Protein AF-A0A7J7YQQ1-F1 (afdb_monomer_lite)

Organism: Rhinolophus ferrumequinum (NCBI:txid59479)

Foldseek 3Di:
DDLKDKDKDALPWFFAPDDPPLFADEDPVDDDDPVLHSVLQVVQQAKHKDFRDAQRTDGPDNDGNRVSRYSNRIAIAAPQCVLLVCCCVVPVQNVCNNVQRMKMKMKGFFDDPVVPLAGDDPVVQVVQFDQDPNDTDRHGQWMKMKIKGAPPSVDGRVDHPHIDIWMFTAGRDNHPVVLVPVPDDSVPSSVVRRLVGIDFLVSVCRRSVDDPDPVPPDDPVVVVVRRHDTDDDDPPD

Structure (mmCIF, N/CA/C/O backbone):
data_AF-A0A7J7YQQ1-F1
#
_entry.id   AF-A0A7J7YQQ1-F1
#
loop_
_atom_site.group_PDB
_atom_site.id
_atom_site.type_symbol
_atom_site.label_atom_id
_atom_site.label_alt_id
_atom_site.label_comp_id
_atom_site.label_asym_id
_atom_site.label_entity_id
_atom_site.label_seq_id
_atom_site.pdbx_PDB_ins_code
_atom_site.Cartn_x
_atom_site.Cartn_y
_atom_site.Cartn_z
_atom_site.occupancy
_atom_site.B_iso_or_equiv
_atom_site.auth_seq_id
_atom_site.auth_comp_id
_atom_site.auth_asym_id
_atom_site.auth_atom_id
_atom_site.pdbx_PDB_model_num
ATOM 1 N N . MET A 1 1 ? -3.352 11.659 7.228 1.00 94.00 1 MET A N 1
ATOM 2 C CA . MET A 1 1 ? -2.847 10.297 6.961 1.00 94.00 1 MET A CA 1
ATOM 3 C C . MET A 1 1 ? -2.158 10.308 5.604 1.00 94.00 1 MET A C 1
ATOM 5 O O . MET A 1 1 ? -2.651 11.035 4.744 1.00 94.00 1 MET A O 1
ATOM 9 N N . PRO A 1 2 ? -1.032 9.601 5.419 1.00 97.81 2 PRO A N 1
ATOM 10 C CA . PRO A 1 2 ? -0.385 9.482 4.112 1.00 97.81 2 PRO A CA 1
ATOM 11 C C . PRO A 1 2 ? -1.306 8.783 3.104 1.00 97.81 2 PRO A C 1
ATOM 13 O O . PRO A 1 2 ? -1.954 7.796 3.444 1.00 97.81 2 PRO A O 1
ATOM 16 N N . LEU A 1 3 ? -1.357 9.296 1.871 1.00 98.56 3 LEU A N 1
ATOM 17 C CA . LEU A 1 3 ? -2.051 8.630 0.760 1.00 98.56 3 LEU A CA 1
ATOM 18 C C . LEU A 1 3 ? -1.187 7.531 0.136 1.00 98.56 3 LEU A C 1
ATOM 20 O O . LEU A 1 3 ? -1.705 6.526 -0.333 1.00 98.56 3 LEU A O 1
ATOM 24 N N . TRP A 1 4 ? 0.129 7.726 0.144 1.00 98.75 4 TRP A N 1
ATOM 25 C CA . TRP A 1 4 ? 1.101 6.760 -0.338 1.00 98.75 4 TRP A CA 1
ATOM 26 C C . TRP A 1 4 ? 2.462 7.004 0.317 1.00 98.75 4 TRP A C 1
ATOM 28 O O . TRP A 1 4 ? 2.770 8.124 0.733 1.00 98.75 4 TRP A O 1
ATOM 38 N N . ALA A 1 5 ? 3.281 5.960 0.382 1.00 98.62 5 ALA A N 1
ATOM 39 C CA . ALA A 1 5 ? 4.717 6.040 0.626 1.00 98.62 5 ALA A CA 1
ATOM 40 C C . ALA A 1 5 ? 5.443 5.249 -0.465 1.00 98.62 5 ALA A C 1
ATOM 42 O O . ALA A 1 5 ? 4.980 4.174 -0.846 1.00 98.62 5 ALA A O 1
ATOM 43 N N . SER A 1 6 ? 6.560 5.787 -0.960 1.00 98.50 6 SER A N 1
ATOM 44 C CA . SER A 1 6 ? 7.397 5.154 -1.981 1.00 98.50 6 SER A CA 1
ATOM 45 C C . SER A 1 6 ? 8.804 4.941 -1.443 1.00 98.50 6 SER A C 1
ATOM 47 O O . SER A 1 6 ? 9.409 5.878 -0.922 1.00 98.50 6 SER A O 1
ATOM 49 N N . TYR A 1 7 ? 9.331 3.733 -1.590 1.00 97.38 7 TYR A N 1
ATOM 50 C CA . TYR A 1 7 ? 10.677 3.362 -1.160 1.00 97.38 7 TYR A CA 1
ATOM 51 C C . TYR A 1 7 ? 11.235 2.256 -2.058 1.00 97.38 7 TYR A C 1
ATOM 53 O O . TYR A 1 7 ? 10.506 1.621 -2.815 1.00 97.38 7 TYR A O 1
ATOM 61 N N . THR A 1 8 ? 12.544 2.037 -2.001 1.00 96.25 8 THR A N 1
ATOM 62 C CA . THR A 1 8 ? 13.215 1.010 -2.805 1.00 96.25 8 THR A CA 1
ATOM 63 C C . THR A 1 8 ? 14.026 0.112 -1.898 1.00 96.25 8 THR A C 1
ATOM 65 O O . THR A 1 8 ? 14.864 0.617 -1.149 1.00 96.25 8 THR A O 1
ATOM 68 N N . VAL A 1 9 ? 13.782 -1.190 -2.012 1.00 95.75 9 VAL A N 1
ATOM 69 C CA . VAL A 1 9 ? 14.545 -2.252 -1.360 1.00 95.75 9 VAL A CA 1
ATOM 70 C C . VAL A 1 9 ? 15.571 -2.761 -2.357 1.00 95.75 9 VAL A C 1
ATOM 72 O O . VAL A 1 9 ? 15.207 -3.273 -3.418 1.00 95.75 9 VAL A O 1
ATOM 75 N N . ASP A 1 10 ? 16.846 -2.594 -2.041 1.00 93.69 10 ASP A N 1
ATOM 76 C CA . ASP A 1 10 ? 17.941 -3.149 -2.824 1.00 93.69 10 ASP A CA 1
ATOM 77 C C . ASP A 1 10 ? 18.171 -4.619 -2.441 1.00 93.69 10 ASP A C 1
ATOM 79 O O . ASP A 1 10 ? 17.844 -5.053 -1.339 1.00 93.69 10 ASP A O 1
ATOM 83 N N . ARG A 1 11 ? 18.761 -5.407 -3.347 1.00 92.00 11 ARG A N 1
ATOM 84 C CA . ARG A 1 11 ? 18.994 -6.849 -3.136 1.00 92.00 11 ARG A CA 1
ATOM 85 C C . ARG A 1 11 ? 19.757 -7.177 -1.844 1.00 92.00 11 ARG A C 1
ATOM 87 O O . ARG A 1 11 ? 19.541 -8.229 -1.259 1.00 92.00 11 ARG A O 1
ATOM 94 N N . ASN A 1 12 ? 20.668 -6.293 -1.439 1.00 89.69 12 ASN A N 1
ATOM 95 C CA . ASN A 1 12 ? 21.546 -6.489 -0.286 1.00 89.69 12 ASN A CA 1
ATOM 96 C C . ASN A 1 12 ? 21.101 -5.676 0.944 1.00 89.69 12 ASN A C 1
ATOM 98 O O . ASN A 1 12 ? 21.879 -5.559 1.893 1.00 89.69 12 ASN A O 1
ATOM 102 N N . ASP A 1 13 ? 19.909 -5.071 0.922 1.00 91.25 13 ASP A N 1
ATOM 103 C CA . ASP A 1 13 ? 19.396 -4.342 2.080 1.00 91.25 13 ASP A CA 1
ATOM 104 C C . ASP A 1 13 ? 19.068 -5.311 3.223 1.00 91.25 13 ASP A C 1
ATOM 106 O O . ASP A 1 13 ? 18.511 -6.391 3.023 1.00 91.25 13 ASP A O 1
ATOM 110 N N . SER A 1 14 ? 19.410 -4.909 4.445 1.00 87.56 14 SER A N 1
ATOM 111 C CA . SER A 1 14 ? 19.125 -5.678 5.653 1.00 87.56 14 SER A CA 1
ATOM 112 C C . SER A 1 14 ? 17.790 -5.284 6.272 1.00 87.56 14 SER A C 1
ATOM 114 O O . SER A 1 14 ? 17.436 -4.105 6.327 1.00 87.56 14 SER A O 1
ATOM 116 N N . PHE A 1 15 ? 17.087 -6.282 6.811 1.00 91.69 15 PHE A N 1
ATOM 117 C CA . PHE A 1 15 ? 15.864 -6.092 7.580 1.00 91.69 15 PHE A CA 1
ATOM 118 C C . PHE A 1 15 ? 16.126 -6.376 9.058 1.00 91.69 15 PHE A C 1
ATOM 120 O O . PHE A 1 15 ? 16.510 -7.485 9.431 1.00 91.69 15 PHE A O 1
ATOM 127 N N . SER A 1 16 ? 15.913 -5.371 9.905 1.00 90.81 16 SER A N 1
ATOM 128 C CA . SER A 1 16 ? 16.063 -5.512 11.352 1.00 90.81 16 SER A CA 1
ATOM 129 C C . SER A 1 16 ? 15.013 -6.458 11.940 1.00 90.81 16 SER A C 1
ATOM 131 O O . SER A 1 16 ? 13.837 -6.421 11.569 1.00 90.81 16 SER A O 1
ATOM 133 N N . THR A 1 17 ? 15.431 -7.281 12.903 1.00 88.44 17 THR A N 1
ATOM 134 C CA . THR A 1 17 ? 14.542 -8.136 13.708 1.00 88.44 17 THR A CA 1
ATOM 135 C C . THR A 1 17 ? 14.172 -7.503 15.050 1.00 88.44 17 THR A C 1
ATOM 137 O O . THR A 1 17 ? 13.517 -8.149 15.868 1.00 88.44 17 THR A O 1
ATOM 140 N N . GLU A 1 18 ? 14.636 -6.280 15.317 1.00 90.69 18 GLU A N 1
ATOM 141 C CA . GLU A 1 18 ? 14.353 -5.570 16.562 1.00 90.69 18 GLU A CA 1
ATOM 142 C C . GLU A 1 18 ? 12.862 -5.234 16.692 1.00 90.69 18 GLU A C 1
ATOM 144 O O . GLU A 1 18 ? 12.168 -4.948 15.712 1.00 90.69 18 GLU A O 1
ATOM 149 N N . ASP A 1 19 ? 12.361 -5.262 17.928 1.00 90.12 19 ASP A N 1
ATOM 150 C CA . ASP A 1 19 ? 10.987 -4.860 18.211 1.00 90.12 19 ASP A CA 1
ATOM 151 C C . ASP A 1 19 ? 10.874 -3.332 18.289 1.00 90.12 19 ASP A C 1
ATOM 153 O O . ASP A 1 19 ? 11.593 -2.670 19.035 1.00 90.12 19 ASP A O 1
ATOM 157 N N . PHE A 1 20 ? 9.915 -2.781 17.551 1.00 92.12 20 PHE A N 1
ATOM 158 C CA . PHE A 1 20 ? 9.563 -1.358 17.536 1.00 92.12 20 PHE A CA 1
ATOM 159 C C . PHE A 1 20 ? 8.123 -1.119 18.023 1.00 92.12 20 PHE A C 1
ATOM 161 O O . PHE A 1 20 ? 7.487 -0.110 17.693 1.00 92.12 20 PHE A O 1
ATOM 168 N N . SER A 1 21 ? 7.568 -2.055 18.799 1.00 89.81 21 SER A N 1
ATOM 169 C CA . SER A 1 21 ? 6.206 -1.965 19.318 1.00 89.81 21 SER A CA 1
ATOM 170 C C . SER A 1 21 ? 5.970 -0.699 20.159 1.00 89.81 21 SER A C 1
ATOM 172 O O . SER A 1 21 ? 6.785 -0.284 20.980 1.00 89.81 21 SER A O 1
ATOM 174 N N . ASN A 1 22 ? 4.808 -0.063 19.963 1.00 91.38 22 ASN A N 1
ATOM 175 C CA . ASN A 1 22 ? 4.378 1.151 20.676 1.00 91.38 22 ASN A CA 1
ATOM 176 C C . ASN A 1 22 ? 5.345 2.355 20.604 1.00 91.38 22 ASN A C 1
ATOM 178 O O . ASN A 1 22 ? 5.228 3.272 21.424 1.00 91.38 22 ASN A O 1
ATOM 182 N N . CYS A 1 23 ? 6.249 2.399 19.622 1.00 96.00 23 CYS A N 1
ATOM 183 C CA . CYS A 1 23 ? 7.153 3.521 19.388 1.00 96.00 23 CYS A CA 1
ATOM 184 C C . CYS A 1 23 ? 6.693 4.348 18.179 1.00 96.00 23 CYS A C 1
ATOM 186 O O . CYS A 1 23 ? 6.490 3.794 17.101 1.00 96.00 23 CYS A O 1
ATOM 188 N N . LEU A 1 24 ? 6.516 5.661 18.363 1.00 97.38 24 LEU A N 1
ATOM 189 C CA . LEU A 1 24 ? 6.240 6.625 17.294 1.00 97.38 24 LEU A CA 1
ATOM 190 C C . LEU A 1 24 ? 6.951 7.947 17.589 1.00 97.38 24 LEU A C 1
ATOM 192 O O . LEU A 1 24 ? 6.912 8.434 18.723 1.00 97.38 24 LEU A O 1
ATOM 196 N N . TYR A 1 25 ? 7.517 8.562 16.555 1.00 97.69 25 TYR A N 1
ATOM 197 C CA . TYR A 1 25 ? 8.078 9.909 16.613 1.00 97.69 25 TYR A CA 1
ATOM 198 C C . TYR A 1 25 ? 7.125 10.912 15.974 1.00 97.69 25 TYR A C 1
ATOM 200 O O . TYR A 1 25 ? 6.605 10.696 14.881 1.00 97.69 25 TYR A O 1
ATOM 208 N N . GLN A 1 26 ? 6.882 12.033 16.650 1.00 97.81 26 GLN A N 1
ATOM 209 C CA . GLN A 1 26 ? 6.058 13.092 16.081 1.00 97.81 26 GLN A CA 1
ATOM 210 C C . GLN A 1 26 ? 6.769 13.723 14.881 1.00 97.81 26 GLN A C 1
ATOM 212 O O . GLN A 1 26 ? 7.872 14.248 15.010 1.00 97.81 26 GLN A O 1
ATOM 217 N N . ASP A 1 27 ? 6.090 13.754 13.738 1.00 97.88 27 ASP A N 1
ATOM 218 C CA . ASP A 1 27 ? 6.517 14.572 12.608 1.00 97.88 27 ASP A CA 1
ATOM 219 C C . ASP A 1 27 ? 6.078 16.026 12.823 1.00 97.88 27 ASP A C 1
ATOM 221 O O . ASP A 1 27 ? 4.884 16.330 12.872 1.00 97.88 27 ASP A O 1
ATOM 225 N N . LEU A 1 28 ? 7.049 16.928 12.964 1.00 97.62 28 LEU A N 1
ATOM 226 C CA . LEU A 1 28 ? 6.808 18.346 13.243 1.00 97.62 28 LEU A CA 1
ATOM 227 C C . LEU A 1 28 ? 6.291 19.131 12.027 1.00 97.62 28 LEU A C 1
ATOM 229 O O . LEU A 1 28 ? 5.881 20.281 12.182 1.00 97.62 28 LEU A O 1
ATOM 233 N N . ARG A 1 29 ? 6.284 18.537 10.827 1.00 97.81 29 ARG A N 1
ATOM 234 C CA . ARG A 1 29 ? 5.786 19.179 9.597 1.00 97.81 29 ARG A CA 1
ATOM 235 C C . ARG A 1 29 ? 4.260 19.184 9.503 1.00 97.81 29 ARG A C 1
ATOM 237 O O . ARG A 1 29 ? 3.712 19.934 8.700 1.00 97.81 29 ARG A O 1
ATOM 244 N N . ILE A 1 30 ? 3.571 18.355 10.294 1.00 96.31 30 ILE A N 1
ATOM 245 C CA . ILE A 1 30 ? 2.108 18.233 10.283 1.00 96.31 30 ILE A CA 1
ATOM 246 C C . ILE A 1 30 ? 1.499 18.528 11.654 1.00 96.31 30 ILE A C 1
ATOM 248 O O . ILE A 1 30 ? 2.122 18.348 12.700 1.00 96.31 30 ILE A O 1
ATOM 252 N N . SER A 1 31 ? 0.231 18.935 11.663 1.00 95.81 31 SER A N 1
ATOM 253 C CA . SER A 1 31 ? -0.518 19.091 12.907 1.00 95.81 31 SER A CA 1
ATOM 254 C C . SER A 1 31 ? -0.734 17.740 13.593 1.00 95.81 31 SER A C 1
ATOM 256 O O . SER A 1 31 ? -1.147 16.753 12.976 1.00 95.81 31 SER A O 1
ATOM 258 N N . LEU A 1 32 ? -0.477 17.702 14.899 1.00 95.25 32 LEU A N 1
ATOM 259 C CA . LEU A 1 32 ? -0.657 16.501 15.701 1.00 95.25 32 LEU A CA 1
ATOM 260 C C . LEU A 1 32 ? -2.147 16.235 15.947 1.00 95.25 32 LEU A C 1
ATOM 262 O O . LEU A 1 32 ? -2.838 17.053 16.550 1.00 95.25 32 LEU A O 1
ATOM 266 N N . SER A 1 33 ? -2.616 15.054 15.547 1.00 94.44 33 SER A N 1
ATOM 267 C CA . SER A 1 33 ? -3.955 14.554 15.861 1.00 94.44 33 SER A CA 1
ATOM 268 C C . SER A 1 33 ? -3.899 13.544 17.016 1.00 94.44 33 SER A C 1
ATOM 270 O O . SER A 1 33 ? -2.900 12.828 17.147 1.00 94.44 33 SER A O 1
ATOM 272 N N . PRO A 1 34 ? -4.941 13.416 17.860 1.00 94.81 34 PRO A N 1
ATOM 273 C CA . PRO A 1 34 ? -5.006 12.366 18.876 1.00 94.81 34 PRO A CA 1
ATOM 274 C C . PRO A 1 34 ? -4.834 10.950 18.307 1.00 94.81 34 PRO A C 1
ATOM 276 O O . PRO A 1 34 ? -4.199 10.123 18.959 1.00 94.81 34 PRO A O 1
ATOM 279 N N . VAL A 1 35 ? -5.303 10.692 17.078 1.00 94.94 35 VAL A N 1
ATOM 280 C CA . VAL A 1 35 ? -5.152 9.385 16.402 1.00 94.94 35 VAL A CA 1
ATOM 281 C C . VAL A 1 35 ? -3.723 9.098 15.922 1.00 94.94 35 VAL A C 1
ATOM 283 O O . VAL A 1 35 ? -3.446 7.994 15.466 1.00 94.94 35 VAL A O 1
ATOM 286 N N . HIS A 1 36 ? -2.797 10.058 16.031 1.00 95.44 36 HIS A N 1
ATOM 287 C CA . HIS A 1 36 ? -1.370 9.850 15.751 1.00 95.44 36 HIS A CA 1
ATOM 288 C C . HIS A 1 36 ? -0.582 9.381 16.989 1.00 95.44 36 HIS A C 1
ATOM 290 O O . HIS A 1 36 ? 0.603 9.085 16.886 1.00 95.44 36 HIS A O 1
ATOM 296 N N . LYS A 1 37 ? -1.191 9.348 18.183 1.00 95.81 37 LYS A N 1
ATOM 297 C CA . LYS A 1 37 ? -0.488 9.038 19.439 1.00 95.81 37 LYS A CA 1
ATOM 298 C C . LYS A 1 37 ? -0.533 7.542 19.751 1.00 95.81 37 LYS A C 1
ATOM 300 O O . LYS A 1 37 ? -1.600 6.936 19.683 1.00 95.81 37 LYS A O 1
ATOM 305 N N . CYS A 1 38 ? 0.565 6.972 20.259 1.00 95.88 38 CYS A N 1
ATOM 306 C CA . CYS A 1 38 ? 0.591 5.579 20.739 1.00 95.88 38 CYS A CA 1
ATOM 307 C C . CYS A 1 38 ? -0.507 5.291 21.778 1.00 95.88 38 CYS A C 1
ATOM 309 O O . CYS A 1 38 ? -1.093 4.211 21.794 1.00 95.88 38 CYS A O 1
ATOM 311 N N . SER A 1 39 ? -0.834 6.268 22.634 1.00 95.38 39 SER A N 1
ATOM 312 C CA . SER A 1 39 ? -1.880 6.131 23.656 1.00 95.38 39 SER A CA 1
ATOM 313 C C . SER A 1 39 ? -3.268 5.835 23.079 1.00 95.38 39 SER A C 1
ATOM 315 O O . SER A 1 39 ? -4.062 5.161 23.736 1.00 95.38 39 SER A O 1
ATOM 317 N N . PHE A 1 40 ? -3.557 6.277 21.852 1.00 95.12 40 PHE A N 1
ATOM 318 C CA . PHE A 1 40 ? -4.820 5.987 21.177 1.00 95.12 40 PHE A CA 1
ATOM 319 C C . PHE A 1 40 ? -4.969 4.490 20.862 1.00 95.12 40 PHE A C 1
ATOM 321 O O . PHE A 1 40 ? -6.040 3.921 21.092 1.00 95.12 40 PHE A O 1
ATOM 328 N N . TYR A 1 41 ? -3.888 3.838 20.429 1.00 95.06 41 TYR A N 1
ATOM 329 C CA . TYR A 1 41 ? -3.870 2.419 20.050 1.00 95.06 41 TYR A CA 1
ATOM 330 C C . TYR A 1 41 ? -3.518 1.473 21.204 1.00 95.06 41 TYR A C 1
ATOM 332 O O . TYR A 1 41 ? -3.864 0.292 21.165 1.00 95.06 41 TYR A O 1
ATOM 340 N N . LYS A 1 42 ? -2.885 1.974 22.271 1.00 92.81 42 LYS A N 1
ATOM 341 C CA . LYS A 1 42 ? -2.499 1.162 23.434 1.00 92.81 42 LYS A CA 1
ATOM 342 C C . LYS A 1 42 ? -3.707 0.420 24.020 1.00 92.81 42 LYS A C 1
ATOM 344 O O . LYS A 1 42 ? -4.698 1.045 24.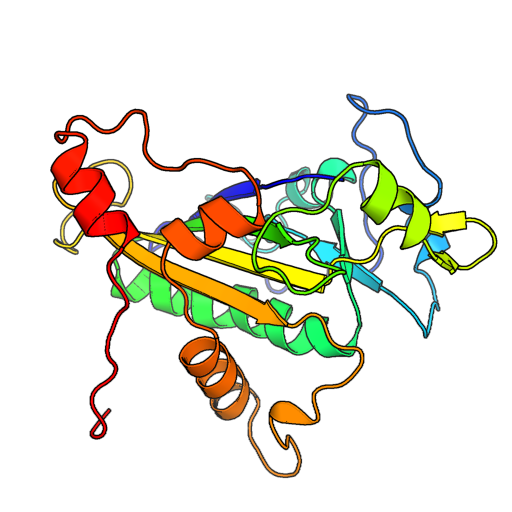416 1.00 92.81 42 LYS A O 1
ATOM 349 N N . ASN A 1 43 ? -3.615 -0.910 24.091 1.00 88.94 43 ASN A N 1
ATOM 350 C CA . ASN A 1 43 ? -4.673 -1.820 24.553 1.00 88.94 43 ASN A CA 1
ATOM 351 C C . ASN A 1 43 ? -6.023 -1.619 23.830 1.00 88.94 43 ASN A C 1
ATOM 353 O O . ASN A 1 43 ? -7.088 -1.766 24.432 1.00 88.94 43 ASN A 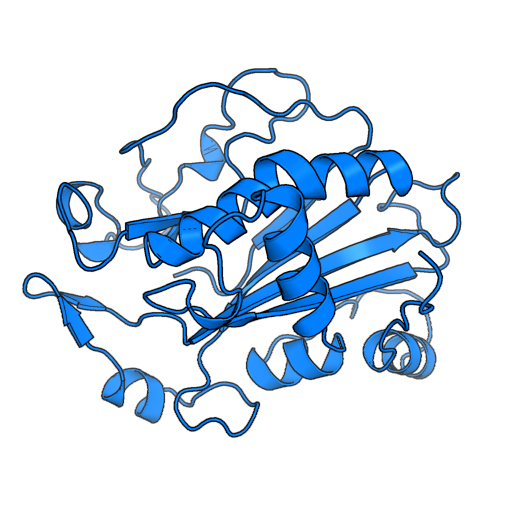O 1
ATOM 357 N N . ASN A 1 44 ? -6.009 -1.198 22.563 1.00 87.44 44 ASN A N 1
ATOM 358 C CA . ASN A 1 44 ? -7.220 -1.032 21.769 1.00 87.44 44 ASN A CA 1
ATOM 359 C C . ASN A 1 44 ? -7.543 -2.334 21.027 1.00 87.44 44 ASN A C 1
ATOM 361 O O . ASN A 1 44 ? -6.965 -2.620 19.988 1.00 87.44 44 ASN A O 1
ATOM 365 N N . ALA A 1 45 ? -8.496 -3.110 21.546 1.00 85.56 45 ALA A N 1
ATOM 366 C CA . ALA A 1 45 ? -8.896 -4.381 20.940 1.00 85.56 45 ALA A CA 1
ATOM 367 C C . ALA A 1 45 ? -9.576 -4.238 19.563 1.00 85.56 45 ALA A C 1
ATOM 369 O O . ALA A 1 45 ? -9.704 -5.227 18.853 1.00 85.56 45 ALA A O 1
ATOM 370 N N . LYS A 1 46 ? -10.044 -3.036 19.194 1.00 82.44 46 LYS A N 1
ATOM 371 C CA . LYS A 1 46 ? -10.795 -2.814 17.948 1.00 82.44 46 LYS A CA 1
ATOM 372 C C . LYS A 1 46 ? -9.910 -2.443 16.762 1.00 82.44 46 LYS A C 1
ATOM 374 O O . LYS A 1 46 ? -10.324 -2.647 15.627 1.00 82.44 46 LYS A O 1
ATOM 379 N N . LEU A 1 47 ? -8.777 -1.792 17.019 1.00 93.94 47 LEU A N 1
ATOM 380 C CA . LEU A 1 47 ? -7.969 -1.167 15.978 1.00 93.94 47 LEU A CA 1
ATOM 381 C C . LEU A 1 47 ? -6.542 -0.930 16.469 1.00 93.94 47 LEU A C 1
ATOM 383 O O . LEU A 1 47 ? -6.338 -0.492 17.602 1.00 93.94 47 LEU A O 1
ATOM 387 N N . SER A 1 48 ? -5.578 -1.173 15.593 1.00 96.38 48 SER A N 1
ATOM 388 C CA . SER A 1 48 ? -4.158 -0.892 15.776 1.00 96.38 48 SER A CA 1
ATOM 389 C C . SER A 1 48 ? -3.686 0.069 14.680 1.00 96.38 48 SER A C 1
ATOM 391 O O . SER A 1 48 ? -4.489 0.778 14.066 1.00 96.38 48 SER A O 1
ATOM 393 N N . TYR A 1 49 ? -2.383 0.106 14.432 1.00 97.31 49 TYR A N 1
ATOM 394 C CA . TYR A 1 49 ? -1.779 0.908 13.380 1.00 97.31 49 TYR A CA 1
ATOM 395 C C . TYR A 1 49 ? -0.711 0.123 12.615 1.00 97.31 49 TYR A C 1
ATOM 397 O O . TYR A 1 49 ? -0.107 -0.806 13.148 1.00 97.31 49 TYR A O 1
ATOM 405 N N . GLY A 1 50 ? -0.486 0.482 11.357 1.00 97.56 50 GLY A N 1
ATOM 406 C CA . GLY A 1 50 ? 0.572 -0.060 10.507 1.00 97.56 50 GLY A CA 1
ATOM 407 C C . GLY A 1 50 ? 1.444 1.049 9.931 1.00 97.56 50 GLY A C 1
ATOM 408 O O . GLY A 1 50 ? 1.078 2.224 9.993 1.00 97.56 50 GLY A O 1
ATOM 409 N N . PHE A 1 51 ? 2.586 0.663 9.370 1.00 98.44 51 PHE A N 1
ATOM 410 C CA . PHE A 1 51 ? 3.521 1.560 8.692 1.00 98.44 51 PHE A CA 1
ATOM 411 C C . PHE A 1 51 ? 3.494 1.295 7.186 1.00 98.44 51 PHE A C 1
ATOM 413 O O . PHE A 1 51 ? 3.483 0.127 6.794 1.00 98.44 51 PHE A O 1
ATOM 420 N N . LEU A 1 52 ? 3.485 2.345 6.359 1.00 98.44 52 LEU A N 1
ATOM 421 C CA . LEU A 1 52 ? 3.547 2.191 4.897 1.00 98.44 52 LEU A CA 1
ATOM 422 C C . LEU A 1 52 ? 4.970 1.866 4.425 1.00 98.44 52 LEU A C 1
ATOM 424 O O . LEU A 1 52 ? 5.176 0.911 3.684 1.00 98.44 52 LEU A O 1
ATOM 428 N N . SER A 1 53 ? 5.960 2.632 4.887 1.00 97.50 53 SER A N 1
ATOM 429 C CA . SER A 1 53 ? 7.379 2.278 4.759 1.00 97.50 53 SER A CA 1
ATOM 430 C C . SER A 1 53 ? 7.821 1.435 5.966 1.00 97.50 53 SER A C 1
ATOM 432 O O . SER A 1 53 ? 7.585 1.873 7.096 1.00 97.50 53 SER A O 1
ATOM 434 N N . PRO A 1 54 ? 8.424 0.247 5.782 1.00 96.75 54 PRO A N 1
ATOM 435 C CA . PRO A 1 54 ? 8.739 -0.670 6.877 1.00 96.75 54 PRO A CA 1
ATOM 436 C C . PRO A 1 54 ? 9.904 -0.154 7.743 1.00 96.75 54 PRO A C 1
ATOM 438 O O . PRO A 1 54 ? 11.003 0.027 7.222 1.00 96.75 54 PRO A O 1
ATOM 441 N N . PRO A 1 55 ? 9.731 0.013 9.072 1.00 96.19 55 PRO A N 1
ATOM 442 C CA . PRO A 1 55 ? 10.823 0.406 9.971 1.00 96.19 55 PRO A CA 1
ATOM 443 C C . PRO A 1 55 ? 11.999 -0.572 10.018 1.00 96.19 55 PRO A C 1
ATOM 445 O O . PRO A 1 55 ? 13.102 -0.191 10.403 1.00 96.19 55 PRO A O 1
ATOM 448 N N . GLN A 1 56 ? 11.772 -1.826 9.626 1.00 94.56 56 GLN A N 1
ATOM 449 C CA . GLN A 1 56 ? 12.812 -2.847 9.543 1.00 94.56 56 GLN A CA 1
ATOM 450 C C . GLN A 1 56 ? 13.819 -2.581 8.422 1.00 94.56 56 GLN A C 1
ATOM 452 O O . GLN A 1 56 ? 14.944 -3.057 8.522 1.00 94.56 56 GLN A O 1
ATOM 457 N N . LEU A 1 57 ? 13.431 -1.861 7.365 1.00 93.06 57 LEU A N 1
ATOM 458 C CA . LEU A 1 57 ? 14.297 -1.588 6.222 1.00 93.06 57 LEU A CA 1
ATOM 459 C C . LEU A 1 57 ? 15.219 -0.412 6.541 1.00 93.06 57 LEU A C 1
ATOM 461 O O . LEU A 1 57 ? 14.768 0.734 6.583 1.00 93.06 57 LEU A O 1
ATOM 465 N N . ASN A 1 58 ? 16.512 -0.682 6.709 1.00 86.88 58 ASN A N 1
ATOM 466 C CA . ASN A 1 58 ? 17.514 0.357 6.920 1.00 86.88 58 ASN A CA 1
ATOM 467 C C . ASN A 1 58 ? 18.715 0.151 5.992 1.00 86.88 58 ASN A C 1
ATOM 469 O O . ASN A 1 58 ? 19.350 -0.904 5.977 1.00 86.88 58 ASN A O 1
ATOM 473 N N . LYS A 1 59 ? 19.026 1.174 5.191 1.00 83.69 59 LYS A N 1
ATOM 474 C CA . LYS A 1 59 ? 20.100 1.101 4.199 1.00 83.69 59 LYS A CA 1
ATOM 475 C C . LYS A 1 59 ? 21.452 1.252 4.879 1.00 83.69 59 LYS A C 1
ATOM 477 O O . LYS A 1 59 ? 21.779 2.318 5.395 1.00 83.69 59 LYS A O 1
ATOM 482 N N . GLY A 1 60 ? 22.253 0.191 4.843 1.00 72.75 60 GLY A N 1
ATOM 483 C CA . GLY A 1 60 ? 23.609 0.197 5.394 1.00 72.75 60 GLY A CA 1
ATOM 484 C C . GLY A 1 60 ? 23.693 0.079 6.921 1.00 72.75 60 GLY A C 1
ATOM 485 O O . GLY A 1 60 ? 24.765 0.317 7.472 1.00 72.75 60 GLY A O 1
ATOM 486 N N . SER A 1 61 ? 22.605 -0.296 7.603 1.00 79.25 61 SER A N 1
ATOM 487 C CA . SER A 1 61 ? 22.593 -0.614 9.038 1.00 79.25 61 SER A CA 1
ATOM 488 C C . SER A 1 61 ? 21.583 -1.724 9.343 1.00 79.25 61 SER A C 1
ATOM 490 O O . SER A 1 61 ? 20.558 -1.835 8.679 1.00 79.25 61 SER A O 1
ATOM 492 N N . SER A 1 62 ? 21.857 -2.534 10.368 1.00 78.38 62 SER A N 1
ATOM 493 C CA . SER A 1 62 ? 20.926 -3.546 10.890 1.00 78.38 62 SER A CA 1
ATOM 494 C C . SER A 1 62 ? 19.954 -2.999 11.947 1.00 78.38 62 SER A C 1
ATOM 496 O O . SER A 1 62 ? 19.117 -3.743 12.460 1.00 78.38 62 SER A O 1
ATOM 498 N N . GLU A 1 63 ? 20.080 -1.721 12.308 1.00 86.94 63 GLU A N 1
ATOM 499 C CA . GLU A 1 63 ? 19.211 -1.040 13.275 1.00 86.94 63 GLU A CA 1
ATOM 500 C C . GLU A 1 63 ? 17.882 -0.614 12.639 1.00 86.94 63 GLU A C 1
ATOM 502 O O . GLU A 1 63 ? 17.786 -0.434 11.423 1.00 86.94 63 GLU A O 1
ATOM 507 N N . ILE A 1 64 ? 16.861 -0.374 13.462 1.00 90.06 64 ILE A N 1
ATOM 508 C CA . ILE A 1 64 ? 15.576 0.174 13.003 1.00 90.06 64 ILE A CA 1
ATOM 509 C C . ILE A 1 64 ? 15.758 1.549 12.342 1.00 90.06 64 ILE A C 1
ATOM 511 O O . ILE A 1 64 ? 16.394 2.461 12.879 1.00 90.06 64 ILE A O 1
ATOM 515 N N . HIS A 1 65 ? 15.111 1.743 11.193 1.00 92.19 65 HIS A N 1
ATOM 516 C CA . HIS A 1 65 ? 15.072 3.032 10.518 1.00 92.19 65 HIS A CA 1
ATOM 517 C C . HIS A 1 65 ? 14.121 3.997 11.244 1.00 92.19 65 HIS A C 1
ATOM 519 O O . HIS A 1 65 ? 12.905 3.994 11.044 1.00 92.19 65 HIS A O 1
ATOM 525 N N . SER A 1 66 ? 14.690 4.848 12.100 1.00 93.31 66 SER A N 1
ATOM 526 C CA . SER A 1 66 ? 13.938 5.771 12.966 1.00 93.31 66 SER A CA 1
ATOM 527 C C . SER A 1 66 ? 12.961 6.688 12.216 1.00 93.31 66 SER A C 1
ATOM 529 O O . SER A 1 66 ? 11.891 6.991 12.740 1.00 93.31 66 SER A O 1
ATOM 531 N N . GLU A 1 67 ? 13.270 7.116 10.988 1.00 95.31 67 GLU A N 1
ATOM 532 C CA . GLU A 1 67 ? 12.377 8.001 10.220 1.00 95.31 67 GLU A CA 1
ATOM 533 C C . GLU A 1 67 ? 11.092 7.292 9.764 1.00 95.31 67 GLU A C 1
ATOM 535 O O . GLU A 1 67 ? 10.040 7.922 9.657 1.00 95.31 67 GLU A O 1
ATOM 540 N N . ALA A 1 68 ? 11.118 5.968 9.588 1.00 96.62 68 ALA A N 1
ATOM 541 C CA . ALA A 1 68 ? 9.904 5.200 9.317 1.00 96.62 68 ALA A CA 1
ATOM 542 C C . ALA A 1 68 ? 8.970 5.115 10.539 1.00 96.62 68 ALA A C 1
ATOM 544 O O . ALA A 1 68 ? 7.790 4.806 10.375 1.00 96.62 68 ALA A O 1
ATOM 545 N N . LEU A 1 69 ? 9.438 5.452 11.748 1.00 97.56 69 LEU A N 1
ATOM 546 C CA . LEU A 1 69 ? 8.597 5.543 12.950 1.00 97.56 69 LEU A CA 1
ATOM 547 C C . LEU A 1 69 ? 7.861 6.888 13.075 1.00 97.56 69 LEU A C 1
ATOM 549 O O . LEU A 1 69 ? 7.169 7.123 14.070 1.00 97.56 69 LEU A O 1
ATOM 553 N N . LEU A 1 70 ? 7.989 7.788 12.095 1.00 98.25 70 LEU A N 1
ATOM 554 C CA . LEU A 1 70 ? 7.282 9.067 12.102 1.00 98.25 70 LEU A CA 1
ATOM 555 C C . LEU A 1 70 ? 5.760 8.884 12.017 1.00 98.25 70 LEU A C 1
ATOM 557 O O . LEU A 1 70 ? 5.246 8.064 11.257 1.00 98.25 70 LEU A O 1
ATOM 561 N N . THR A 1 71 ? 5.009 9.730 12.727 1.00 97.88 71 THR A N 1
ATOM 562 C CA . THR A 1 71 ? 3.531 9.719 12.729 1.00 97.88 71 THR A CA 1
ATOM 563 C C . THR A 1 71 ? 2.905 9.900 11.342 1.00 97.88 71 THR A C 1
ATOM 565 O O . THR A 1 71 ? 1.752 9.535 11.132 1.00 97.88 71 THR A O 1
ATOM 568 N N . THR A 1 72 ? 3.641 10.477 10.392 1.00 97.75 72 THR A N 1
ATOM 569 C CA . THR A 1 72 ? 3.244 10.656 8.985 1.00 97.75 72 THR A CA 1
ATOM 570 C C . THR A 1 72 ? 3.343 9.388 8.146 1.00 97.75 72 THR A C 1
ATOM 572 O O . THR A 1 72 ? 2.802 9.380 7.047 1.00 97.75 72 THR A O 1
ATOM 575 N N . ASN A 1 73 ? 3.971 8.324 8.647 1.00 98.44 73 ASN A N 1
ATOM 576 C CA . ASN A 1 73 ? 4.073 7.023 7.982 1.00 98.44 73 ASN A CA 1
ATOM 577 C C . ASN A 1 73 ? 3.030 6.009 8.500 1.00 98.44 73 ASN A C 1
ATOM 579 O O . ASN A 1 73 ? 3.044 4.841 8.118 1.00 98.44 73 ASN A O 1
ATOM 583 N N . VAL A 1 74 ? 2.131 6.444 9.390 1.00 97.62 74 VAL A N 1
ATOM 584 C CA . VAL A 1 74 ? 1.202 5.572 10.116 1.00 97.62 74 VAL A CA 1
ATOM 585 C C . VAL A 1 74 ? -0.202 5.599 9.514 1.00 97.62 74 VAL A C 1
ATOM 587 O O . VAL A 1 74 ? -0.742 6.662 9.196 1.00 97.62 74 VAL A O 1
ATOM 590 N N . VAL A 1 75 ? -0.821 4.421 9.433 1.00 98.12 75 VAL A N 1
ATOM 591 C CA . VAL A 1 75 ? -2.197 4.202 8.958 1.00 98.12 75 VAL A CA 1
ATOM 592 C C . VAL A 1 75 ? -2.987 3.322 9.942 1.00 98.12 75 VAL A C 1
ATOM 594 O O . VAL A 1 75 ? -2.400 2.418 10.542 1.00 98.12 75 VAL A O 1
ATOM 597 N N . PRO A 1 76 ? -4.302 3.539 10.147 1.00 97.62 76 PRO A N 1
ATOM 598 C CA . PRO A 1 76 ? -5.122 2.678 10.997 1.00 97.62 76 PRO A CA 1
ATOM 599 C C . PRO A 1 76 ? -5.239 1.273 10.405 1.00 97.62 76 PRO A C 1
ATOM 601 O O . PRO A 1 76 ? -5.567 1.129 9.230 1.00 97.62 76 PRO A O 1
ATOM 604 N N . MET A 1 77 ? -4.994 0.243 11.217 1.00 98.25 77 MET A N 1
ATOM 605 C CA . MET A 1 77 ? -4.897 -1.138 10.740 1.00 98.25 77 MET A CA 1
ATOM 606 C C . MET A 1 77 ? -5.461 -2.137 11.757 1.00 98.25 77 MET A C 1
ATOM 608 O O . MET A 1 77 ? -5.123 -2.087 12.940 1.00 98.25 77 MET A O 1
ATOM 612 N N . TYR A 1 78 ? -6.317 -3.056 11.321 1.00 98.19 78 TYR A N 1
ATOM 613 C CA . TYR A 1 78 ? -6.837 -4.143 12.142 1.00 98.19 78 TYR A CA 1
ATOM 614 C C . TYR A 1 78 ? -5.731 -5.134 12.490 1.00 98.19 78 TYR A C 1
ATOM 616 O O . TYR A 1 78 ? -4.878 -5.459 11.667 1.00 98.19 78 TYR A O 1
ATOM 624 N N . GLN A 1 79 ? -5.777 -5.663 13.710 1.00 96.12 79 GLN A N 1
ATOM 625 C CA . GLN A 1 79 ? -4.805 -6.639 14.201 1.00 96.12 79 GLN A CA 1
ATOM 626 C C . GLN A 1 79 ? -4.768 -7.917 13.350 1.00 96.12 79 GLN A C 1
ATOM 628 O O . GLN A 1 79 ? -3.698 -8.470 13.124 1.00 96.12 79 GLN A O 1
ATOM 633 N N . SER A 1 80 ? -5.918 -8.363 12.838 1.00 96.19 80 SER A N 1
ATOM 634 C CA . SER A 1 80 ? -6.023 -9.470 11.875 1.00 96.19 80 SER A CA 1
ATOM 635 C C . SER A 1 80 ? -5.209 -9.212 10.606 1.00 96.19 80 SER A C 1
ATOM 637 O O . SER A 1 80 ? -4.452 -10.079 10.171 1.00 96.19 80 SER A O 1
ATOM 639 N N . PHE A 1 81 ? -5.320 -8.002 10.053 1.00 98.25 81 PHE A N 1
ATOM 640 C CA . PHE A 1 81 ? -4.622 -7.595 8.838 1.00 98.25 81 PHE A CA 1
ATOM 641 C C . PHE A 1 81 ? -3.125 -7.362 9.066 1.00 98.25 81 PHE A C 1
ATOM 643 O O . PHE A 1 81 ? -2.323 -7.578 8.160 1.00 98.25 81 PHE A O 1
ATOM 650 N N . GLN A 1 82 ? -2.712 -6.996 10.286 1.00 97.25 82 GLN A N 1
ATOM 651 C CA . GLN A 1 82 ? -1.290 -6.888 10.629 1.00 97.25 82 GLN A CA 1
ATOM 652 C C . GLN A 1 82 ? -0.531 -8.203 10.407 1.00 97.25 82 GLN A C 1
ATOM 654 O O . GLN A 1 82 ? 0.666 -8.143 10.156 1.00 97.25 82 GLN A O 1
ATOM 659 N N . VAL A 1 83 ? -1.186 -9.370 10.456 1.00 96.38 83 VAL A N 1
ATOM 660 C CA . VAL A 1 83 ? -0.549 -10.660 10.124 1.00 96.38 83 VAL A CA 1
ATOM 661 C C . VAL A 1 83 ? -0.108 -10.683 8.657 1.00 96.38 83 VAL A C 1
ATOM 663 O O . VAL A 1 83 ? 1.062 -10.923 8.371 1.00 96.38 83 VAL A O 1
ATOM 666 N N . ILE A 1 84 ? -1.017 -10.325 7.743 1.00 98.25 84 ILE A N 1
ATOM 667 C CA . ILE A 1 84 ? -0.752 -10.218 6.298 1.00 98.25 84 ILE A CA 1
ATOM 668 C C . ILE A 1 84 ? 0.329 -9.164 6.045 1.00 98.25 84 ILE A C 1
ATOM 670 O O . ILE A 1 84 ? 1.319 -9.424 5.362 1.00 98.25 84 ILE A O 1
ATOM 674 N N . TRP A 1 85 ? 0.163 -7.977 6.636 1.00 98.19 85 TRP A N 1
ATOM 675 C CA . TRP A 1 85 ? 1.065 -6.846 6.426 1.00 98.19 85 TRP A CA 1
ATOM 676 C C . TRP A 1 85 ? 2.482 -7.118 6.933 1.00 98.19 85 TRP A C 1
ATOM 678 O O . TRP A 1 85 ? 3.455 -6.769 6.262 1.00 98.19 85 TRP A O 1
ATOM 688 N N . ARG A 1 86 ? 2.610 -7.757 8.104 1.00 96.31 86 ARG A N 1
ATOM 689 C CA . ARG A 1 86 ? 3.905 -8.150 8.665 1.00 96.31 86 ARG A CA 1
ATOM 690 C C . ARG A 1 86 ? 4.562 -9.212 7.803 1.00 96.31 86 ARG A C 1
ATOM 692 O O . ARG A 1 86 ? 5.692 -8.975 7.405 1.00 96.31 86 ARG A O 1
ATOM 699 N N . TYR A 1 87 ? 3.863 -10.299 7.466 1.00 96.81 87 TYR A N 1
ATOM 700 C CA . TYR A 1 87 ? 4.417 -11.364 6.624 1.00 96.81 87 TYR A CA 1
ATOM 701 C C . TYR A 1 87 ? 4.893 -10.825 5.267 1.00 96.81 87 TYR A C 1
ATOM 703 O O . TYR A 1 87 ? 5.993 -11.147 4.817 1.00 96.81 87 TYR A O 1
ATOM 711 N N . PHE A 1 88 ? 4.121 -9.923 4.650 1.00 98.00 88 PHE A N 1
ATOM 712 C CA . PHE A 1 88 ? 4.541 -9.267 3.416 1.00 98.00 88 PHE A CA 1
ATOM 713 C C . PHE A 1 88 ? 5.875 -8.526 3.577 1.00 98.00 88 PHE A C 1
ATOM 715 O O . PHE A 1 88 ? 6.815 -8.799 2.839 1.00 98.00 88 PHE A O 1
ATOM 722 N N . HIS A 1 89 ? 5.986 -7.617 4.550 1.00 96.44 89 HIS A N 1
ATOM 723 C CA . HIS A 1 89 ? 7.184 -6.783 4.703 1.00 96.44 89 HIS A CA 1
ATOM 724 C C . HIS A 1 89 ? 8.381 -7.537 5.295 1.00 96.44 89 HIS A C 1
ATOM 726 O O . HIS A 1 89 ? 9.517 -7.209 4.967 1.00 96.44 89 HIS A O 1
ATOM 732 N N . SER A 1 90 ? 8.156 -8.526 6.165 1.00 92.56 90 SER A N 1
ATOM 733 C CA . SER A 1 90 ? 9.229 -9.281 6.821 1.00 92.56 90 SER A CA 1
ATOM 734 C C . SER A 1 90 ? 9.723 -10.469 6.012 1.00 92.56 90 SER A C 1
ATOM 736 O O . SER A 1 90 ? 10.808 -10.958 6.301 1.00 92.56 90 SER A O 1
ATOM 738 N N . THR A 1 91 ? 8.949 -10.970 5.050 1.00 94.75 91 THR A N 1
ATOM 739 C CA . THR A 1 91 ? 9.275 -12.218 4.346 1.00 94.75 91 THR A CA 1
ATOM 740 C C . THR A 1 91 ? 9.203 -12.031 2.837 1.00 94.75 91 THR A C 1
ATOM 742 O O . THR A 1 91 ? 10.237 -12.084 2.174 1.00 94.75 91 THR A O 1
ATOM 745 N N . LEU A 1 92 ? 8.022 -11.730 2.294 1.00 96.81 92 LEU A N 1
ATOM 746 C CA . LEU A 1 92 ? 7.831 -11.665 0.838 1.00 96.81 92 LEU A CA 1
ATOM 747 C C . LEU A 1 92 ? 8.629 -10.541 0.184 1.00 96.81 92 LEU A C 1
ATOM 749 O O . LEU A 1 92 ? 9.195 -10.720 -0.887 1.00 96.81 92 LEU A O 1
ATOM 753 N N . LEU A 1 93 ? 8.700 -9.378 0.824 1.00 96.88 93 LEU A N 1
ATOM 754 C CA . LEU A 1 93 ? 9.405 -8.226 0.278 1.00 96.88 93 LEU A CA 1
ATOM 755 C C . LEU A 1 93 ? 10.912 -8.486 0.136 1.00 96.88 93 LEU A C 1
ATOM 757 O O . LEU A 1 93 ? 11.509 -8.055 -0.848 1.00 96.88 93 LEU A O 1
ATOM 761 N N . GLN A 1 94 ? 11.503 -9.230 1.076 1.00 95.19 94 GLN A N 1
ATOM 762 C CA . GLN A 1 94 ? 12.898 -9.667 0.991 1.00 95.19 94 GLN A CA 1
ATOM 763 C C . GLN A 1 94 ? 13.101 -10.644 -0.173 1.00 95.19 94 GLN A C 1
ATOM 765 O O . GLN A 1 94 ? 14.003 -10.442 -0.982 1.00 95.19 94 GLN A O 1
ATOM 770 N N . GLN A 1 95 ? 12.219 -11.640 -0.313 1.00 95.56 95 GLN A N 1
ATOM 771 C CA . GLN A 1 95 ? 12.262 -12.598 -1.426 1.00 95.56 95 GLN A CA 1
ATOM 772 C C . GLN A 1 95 ? 12.125 -11.897 -2.784 1.00 95.56 95 GLN A C 1
ATOM 774 O O . GLN A 1 95 ? 12.950 -12.100 -3.671 1.00 95.56 95 GLN A O 1
ATOM 779 N N . TYR A 1 96 ? 11.156 -10.987 -2.928 1.00 96.19 96 TYR A N 1
ATOM 780 C CA . TYR A 1 96 ? 10.993 -10.205 -4.152 1.00 96.19 96 TYR A CA 1
ATOM 781 C C . TYR A 1 96 ? 12.224 -9.354 -4.469 1.00 96.19 96 TYR A C 1
ATOM 783 O O . TYR A 1 96 ? 12.604 -9.257 -5.636 1.00 96.19 96 TYR A O 1
ATOM 791 N N . ALA A 1 97 ? 12.852 -8.732 -3.467 1.00 95.25 97 ALA A N 1
ATOM 792 C CA . ALA A 1 97 ? 14.072 -7.957 -3.673 1.00 95.25 97 ALA A CA 1
ATOM 793 C C . ALA A 1 97 ? 15.247 -8.844 -4.119 1.00 95.25 97 ALA A C 1
ATOM 795 O O . ALA A 1 97 ? 16.015 -8.441 -4.995 1.00 95.25 97 ALA A O 1
ATOM 796 N N . GLU A 1 98 ? 15.371 -10.052 -3.568 1.00 94.62 98 GLU A N 1
ATOM 797 C CA . GLU A 1 98 ? 16.412 -11.007 -3.948 1.00 94.62 98 GLU A CA 1
ATOM 798 C C . GLU A 1 98 ? 16.227 -11.521 -5.383 1.00 94.62 98 GLU A C 1
ATOM 800 O O . GLU A 1 98 ? 17.154 -11.440 -6.195 1.00 94.62 98 GLU A O 1
ATOM 805 N N . GLU A 1 99 ? 15.022 -11.978 -5.722 1.00 94.50 99 GLU A N 1
ATOM 806 C CA . GLU A 1 99 ? 14.685 -12.554 -7.030 1.00 94.50 99 GLU A CA 1
ATOM 807 C C . GLU A 1 99 ? 14.745 -11.527 -8.166 1.00 94.50 99 GLU A C 1
ATOM 809 O O . GLU A 1 99 ? 15.125 -11.850 -9.295 1.00 94.50 99 GLU A O 1
ATOM 814 N N . ARG A 1 100 ? 14.377 -10.274 -7.880 1.00 94.44 100 ARG A N 1
ATOM 815 C CA . ARG A 1 100 ? 14.232 -9.210 -8.889 1.00 94.44 100 ARG A CA 1
ATOM 816 C C . ARG A 1 100 ? 15.414 -8.243 -8.936 1.00 94.44 100 ARG A C 1
ATOM 818 O O . ARG A 1 100 ? 15.357 -7.269 -9.684 1.00 94.44 100 ARG A O 1
ATOM 825 N N . ASN A 1 101 ? 16.478 -8.517 -8.176 1.00 94.12 101 ASN A N 1
ATOM 826 C CA . ASN A 1 101 ? 17.647 -7.642 -8.035 1.00 94.12 101 ASN A CA 1
ATOM 827 C C . ASN A 1 101 ? 17.275 -6.211 -7.589 1.00 94.12 101 ASN A C 1
ATOM 829 O O . ASN A 1 101 ? 17.749 -5.204 -8.123 1.00 94.12 101 ASN A O 1
ATOM 833 N N . GLY A 1 102 ? 16.409 -6.144 -6.581 1.00 95.00 102 GLY A N 1
ATOM 834 C CA . GLY A 1 102 ? 15.845 -4.926 -6.020 1.00 95.00 102 GLY A CA 1
ATOM 835 C C . GLY A 1 102 ? 14.446 -4.607 -6.549 1.00 95.00 102 GLY A C 1
ATOM 836 O O . GLY A 1 102 ? 14.099 -4.855 -7.705 1.00 95.00 102 GLY A O 1
ATOM 837 N N . VAL A 1 103 ? 13.627 -4.018 -5.682 1.00 97.06 103 VAL A N 1
ATOM 838 C CA . VAL A 1 103 ? 12.224 -3.701 -5.959 1.00 97.06 103 VAL A CA 1
ATOM 839 C C . VAL A 1 103 ? 11.867 -2.328 -5.397 1.00 97.06 103 VAL A C 1
ATOM 841 O O . VAL A 1 103 ? 12.159 -2.001 -4.247 1.00 97.06 103 VAL A O 1
ATOM 844 N N . ASN A 1 104 ? 11.243 -1.494 -6.224 1.00 98.06 104 ASN A N 1
ATOM 845 C CA . ASN A 1 104 ? 10.577 -0.280 -5.775 1.00 98.06 104 ASN A CA 1
ATOM 846 C C . ASN A 1 104 ? 9.149 -0.619 -5.339 1.00 98.06 104 ASN A C 1
ATOM 848 O O . ASN A 1 104 ? 8.453 -1.384 -6.009 1.00 98.06 104 ASN A O 1
ATOM 852 N N . VAL A 1 105 ? 8.725 -0.043 -4.222 1.00 98.56 105 VAL A N 1
ATOM 853 C CA . VAL A 1 105 ? 7.421 -0.271 -3.610 1.00 98.56 105 VAL A CA 1
ATOM 854 C C . VAL A 1 105 ? 6.710 1.059 -3.463 1.00 98.56 105 VAL A C 1
ATOM 856 O O . VAL A 1 105 ? 7.277 2.007 -2.919 1.00 98.56 105 VAL A O 1
ATOM 859 N N . VAL A 1 106 ? 5.446 1.103 -3.873 1.00 98.88 106 VAL A N 1
ATOM 860 C CA . VAL A 1 106 ? 4.507 2.147 -3.462 1.00 98.88 106 VAL A CA 1
ATOM 861 C C . VAL A 1 106 ? 3.343 1.494 -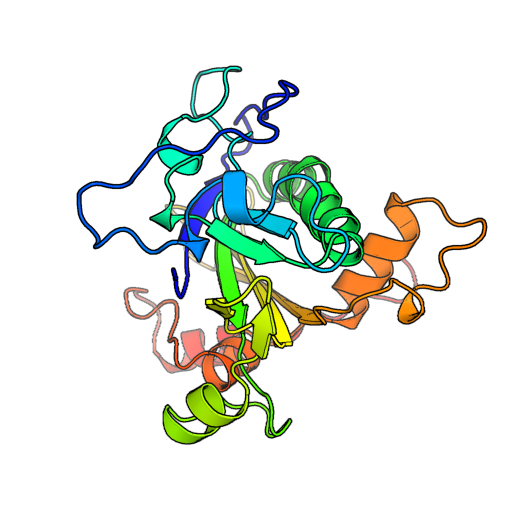2.740 1.00 98.88 106 VAL A C 1
ATOM 863 O O . VAL A 1 106 ? 2.731 0.570 -3.266 1.00 98.88 106 VAL A O 1
ATOM 866 N N . SER A 1 107 ? 3.029 1.960 -1.538 1.00 98.88 107 SER A N 1
ATOM 867 C CA . SER A 1 107 ? 1.923 1.413 -0.746 1.00 98.88 107 SER A CA 1
ATOM 868 C C . SER A 1 107 ? 1.086 2.516 -0.120 1.00 98.88 107 SER A C 1
ATOM 870 O O . SER A 1 107 ? 1.602 3.606 0.145 1.00 98.88 107 SER A O 1
ATOM 872 N N . GLY A 1 108 ? -0.189 2.240 0.134 1.00 98.81 108 GLY A N 1
ATOM 873 C CA . GLY A 1 108 ? -1.087 3.213 0.743 1.00 98.81 108 GLY A CA 1
ATOM 874 C C . GLY A 1 108 ? -2.470 2.658 1.090 1.00 98.81 108 GLY A C 1
ATOM 875 O O . GLY A 1 108 ? -2.815 1.537 0.703 1.00 98.81 108 GLY A O 1
ATOM 876 N N . PRO A 1 109 ? -3.263 3.421 1.861 1.00 98.81 109 PRO A N 1
ATOM 877 C CA . PRO A 1 109 ? -4.646 3.079 2.169 1.00 98.81 109 PRO A CA 1
ATOM 878 C C . PRO A 1 109 ? -5.576 3.317 0.971 1.00 98.81 109 PRO A C 1
ATOM 880 O O . PRO A 1 109 ? -5.313 4.168 0.123 1.00 98.81 109 PRO A O 1
ATOM 883 N N . VAL A 1 110 ? -6.705 2.613 0.955 1.00 98.88 110 VAL A N 1
ATOM 884 C CA . VAL A 1 110 ? -7.775 2.759 -0.040 1.00 98.88 110 VAL A CA 1
ATOM 885 C C . VAL A 1 110 ? -9.112 3.016 0.657 1.00 98.88 110 VAL A C 1
ATOM 887 O O . VAL A 1 110 ? -9.439 2.360 1.654 1.00 98.88 110 VAL A O 1
ATOM 890 N N . PHE A 1 111 ? -9.911 3.929 0.109 1.00 98.75 111 PHE A N 1
ATOM 891 C CA . PHE A 1 111 ? -11.265 4.239 0.572 1.00 98.75 111 PHE A CA 1
ATOM 892 C C . PHE A 1 111 ? -12.236 4.124 -0.601 1.00 98.75 111 PHE A C 1
ATOM 894 O O . PHE A 1 111 ? -12.247 4.995 -1.466 1.00 98.75 111 PHE A O 1
ATOM 901 N N . ASP A 1 112 ? -12.979 3.023 -0.604 1.00 98.62 112 ASP A N 1
ATOM 902 C CA . ASP A 1 112 ? -14.022 2.673 -1.569 1.00 98.62 112 ASP A CA 1
ATOM 903 C C . ASP A 1 112 ? -15.175 2.065 -0.760 1.00 98.62 112 ASP A C 1
ATOM 905 O O . ASP A 1 112 ? -15.285 0.848 -0.576 1.00 98.62 112 ASP A O 1
ATOM 909 N N . SER A 1 113 ? -15.911 2.940 -0.078 1.00 97.75 113 SER A N 1
ATOM 910 C CA . SER A 1 113 ? -16.931 2.542 0.898 1.00 97.75 113 SER A CA 1
ATOM 911 C C . SER A 1 113 ? -18.258 2.191 0.228 1.00 97.75 113 SER A C 1
ATOM 913 O O . SER A 1 113 ? -19.084 1.519 0.849 1.00 97.75 113 SER A O 1
ATOM 915 N N . ASP A 1 114 ? -18.478 2.665 -0.998 1.00 97.50 114 ASP A N 1
ATOM 916 C CA . ASP A 1 114 ? -19.643 2.358 -1.831 1.00 97.50 114 ASP A CA 1
ATOM 917 C C . ASP A 1 114 ? -19.388 1.237 -2.857 1.00 97.50 114 ASP A C 1
ATOM 919 O O . ASP A 1 114 ? -20.338 0.778 -3.499 1.00 97.50 114 ASP A O 1
ATOM 923 N N . TYR A 1 115 ? -18.161 0.704 -2.895 1.00 97.88 115 TYR A N 1
ATOM 924 C CA . TYR A 1 115 ? -17.748 -0.473 -3.663 1.00 97.88 115 TYR A CA 1
ATOM 925 C C . TYR A 1 115 ? -17.871 -0.268 -5.179 1.00 97.88 115 TYR A C 1
ATOM 927 O O . TYR A 1 115 ? -18.175 -1.213 -5.918 1.00 97.88 115 TYR A O 1
ATOM 935 N N . ASP A 1 116 ? -17.675 0.965 -5.649 1.00 98.38 116 ASP A N 1
ATOM 936 C CA . ASP A 1 116 ? -17.756 1.329 -7.065 1.00 98.38 116 ASP A CA 1
ATOM 937 C C . ASP A 1 116 ? -16.409 1.175 -7.805 1.00 98.38 116 ASP A C 1
ATOM 939 O O . ASP A 1 116 ? -16.341 1.323 -9.035 1.00 98.38 116 ASP A O 1
ATOM 943 N N . GLY A 1 117 ? -15.344 0.819 -7.074 1.00 98.38 117 GLY A N 1
ATOM 944 C CA . GLY A 1 117 ? -13.990 0.640 -7.597 1.00 98.38 117 GLY A CA 1
ATOM 945 C C . GLY A 1 117 ? -13.259 1.954 -7.876 1.00 98.38 117 GLY A C 1
ATOM 946 O O . GLY A 1 117 ? -12.274 1.962 -8.626 1.00 98.38 117 GLY A O 1
ATOM 947 N N . ARG A 1 118 ? -13.734 3.072 -7.322 1.00 98.56 118 ARG A N 1
ATOM 948 C CA . ARG A 1 118 ? -13.134 4.405 -7.416 1.00 98.56 118 ARG A CA 1
ATOM 949 C C . ARG A 1 118 ? -12.877 4.965 -6.021 1.00 98.56 118 ARG A C 1
ATOM 951 O O . ARG A 1 118 ? -13.313 4.433 -5.011 1.00 98.56 118 ARG A O 1
ATOM 958 N N . TYR A 1 119 ? -12.083 6.028 -5.965 1.00 98.19 119 TYR A N 1
ATOM 959 C CA . TYR A 1 119 ? -11.831 6.707 -4.700 1.00 98.19 119 TYR A CA 1
ATOM 960 C C . TYR A 1 119 ? -13.089 7.447 -4.218 1.00 98.19 119 TYR A C 1
ATOM 962 O O . TYR A 1 119 ? -13.711 8.207 -4.968 1.00 98.19 119 TYR A O 1
ATOM 970 N N . ASP A 1 120 ? -13.410 7.289 -2.936 1.00 98.44 120 ASP A N 1
ATOM 971 C CA . ASP A 1 120 ? -14.531 7.967 -2.288 1.00 98.44 120 ASP A CA 1
ATOM 972 C C . ASP A 1 120 ? -14.402 9.504 -2.346 1.00 98.44 120 ASP A C 1
ATOM 974 O O . ASP A 1 120 ? -13.333 10.097 -2.140 1.00 98.44 120 ASP A O 1
ATOM 978 N N . SER A 1 121 ? -15.534 10.188 -2.524 1.00 97.56 121 SER A N 1
ATOM 979 C CA . SER A 1 121 ? -15.607 11.646 -2.379 1.00 97.56 121 SER A CA 1
ATOM 980 C C . SER A 1 121 ? -15.462 12.085 -0.915 1.00 97.56 121 SER A C 1
ATOM 982 O O . SER A 1 121 ? -15.756 11.341 0.021 1.00 97.56 121 SER A O 1
ATOM 984 N N . ALA A 1 122 ? -15.096 13.350 -0.681 1.00 96.12 122 ALA A N 1
ATOM 985 C CA . ALA A 1 122 ? -14.970 13.891 0.677 1.00 96.12 122 ALA A CA 1
ATOM 986 C C . ALA A 1 122 ? -16.264 13.787 1.514 1.00 96.12 122 ALA A C 1
ATOM 988 O O . ALA A 1 122 ? -16.200 13.771 2.743 1.00 96.12 122 ALA A O 1
ATOM 989 N N . GLU A 1 123 ? -17.433 13.736 0.871 1.00 96.50 123 GLU A N 1
ATOM 990 C CA . GLU A 1 123 ? -18.728 13.562 1.535 1.00 96.50 123 GLU A CA 1
ATOM 991 C C . GLU A 1 123 ? -18.912 12.121 2.022 1.00 96.50 123 GLU A C 1
ATOM 993 O O . GLU A 1 123 ? -19.244 11.915 3.191 1.00 96.50 123 GLU A O 1
ATOM 998 N N . ILE A 1 124 ? -18.600 11.138 1.171 1.00 96.44 124 ILE A N 1
ATOM 999 C CA . ILE A 1 124 ? -18.645 9.707 1.507 1.00 96.44 124 ILE A CA 1
ATOM 1000 C C . ILE A 1 124 ? -17.638 9.393 2.618 1.00 96.44 124 ILE A C 1
ATOM 1002 O O . ILE A 1 124 ? -17.983 8.732 3.599 1.00 96.44 124 ILE A O 1
ATOM 1006 N N . LEU A 1 125 ? -16.424 9.947 2.539 1.00 96.19 125 LEU A N 1
ATOM 1007 C CA . LEU A 1 125 ? -15.404 9.788 3.579 1.00 96.19 125 LEU A CA 1
ATOM 1008 C C . LEU A 1 125 ? -15.874 10.307 4.944 1.00 96.19 125 LEU A C 1
ATOM 1010 O O . LEU A 1 125 ? -15.657 9.661 5.968 1.00 96.19 125 LEU A O 1
ATOM 1014 N N . LYS A 1 126 ? -16.542 11.467 4.978 1.00 94.50 126 LYS A N 1
ATOM 1015 C CA . LYS A 1 126 ? -17.099 12.019 6.224 1.00 94.50 126 LYS A CA 1
ATOM 1016 C C . LYS A 1 126 ? -18.201 11.128 6.793 1.00 94.50 126 LYS A C 1
ATOM 1018 O O . LYS A 1 126 ? -18.224 10.912 8.000 1.00 94.50 126 LYS A O 1
ATOM 1023 N N . GLN A 1 127 ? -19.079 10.598 5.942 1.00 95.19 127 GLN A N 1
ATOM 1024 C CA . GLN A 1 127 ? -20.169 9.705 6.356 1.00 95.19 127 GLN A CA 1
ATOM 1025 C C . GLN A 1 127 ? -19.662 8.361 6.898 1.00 95.19 127 GLN A C 1
ATOM 1027 O O . GLN A 1 127 ? -20.289 7.788 7.786 1.00 95.19 127 GLN A O 1
ATOM 1032 N N . ASN A 1 128 ? -18.515 7.882 6.407 1.00 95.19 128 ASN A N 1
ATOM 1033 C CA . ASN A 1 128 ? -17.916 6.606 6.808 1.00 95.19 128 ASN A CA 1
ATOM 1034 C C . ASN A 1 128 ? -16.888 6.715 7.949 1.00 95.19 128 ASN A C 1
ATOM 1036 O O . ASN A 1 128 ? -16.337 5.701 8.388 1.00 95.19 128 ASN A O 1
ATOM 1040 N N . SER A 1 129 ? -16.647 7.920 8.474 1.00 94.38 129 SER A N 1
ATOM 1041 C CA . SER A 1 129 ? -15.841 8.112 9.681 1.00 94.38 129 SER A CA 1
ATOM 1042 C C . SER A 1 129 ? -16.504 7.437 10.884 1.00 94.38 129 SER A C 1
ATOM 1044 O O . SER A 1 129 ? -17.713 7.547 11.097 1.00 94.38 129 SER A O 1
ATOM 1046 N N . ARG A 1 130 ? -15.721 6.720 11.697 1.00 91.69 130 ARG A N 1
ATOM 1047 C CA . ARG A 1 130 ? -16.229 5.975 12.857 1.00 91.69 130 ARG A CA 1
ATOM 1048 C C . ARG A 1 130 ? -15.701 6.569 14.161 1.00 91.69 130 ARG A C 1
ATOM 1050 O O . ARG A 1 130 ? -14.502 6.826 14.267 1.00 91.69 130 ARG A O 1
ATOM 1057 N N . PRO A 1 131 ? -16.541 6.719 15.200 1.00 92.50 131 PRO A N 1
ATOM 1058 C CA . PRO A 1 131 ? -16.065 7.115 16.515 1.00 92.50 131 PRO A CA 1
ATOM 1059 C C . PRO A 1 131 ? -15.397 5.926 17.222 1.00 92.50 131 PRO A C 1
ATOM 1061 O O . PRO A 1 131 ? -16.033 4.918 17.540 1.00 92.50 131 PRO A O 1
ATOM 1064 N N . ILE A 1 132 ? -14.105 6.049 17.523 1.00 91.56 132 ILE A N 1
ATOM 1065 C CA . ILE A 1 132 ? -13.344 5.092 18.337 1.00 91.56 132 ILE A CA 1
ATOM 1066 C C . ILE A 1 132 ? -12.645 5.867 19.447 1.00 91.56 132 ILE A C 1
ATOM 1068 O O . ILE A 1 132 ? -11.917 6.815 19.184 1.00 91.56 132 ILE A O 1
ATOM 1072 N N . ARG A 1 133 ? -12.869 5.472 20.710 1.00 89.44 133 ARG A N 1
ATOM 1073 C CA . ARG A 1 133 ? -12.308 6.158 21.895 1.00 89.44 133 ARG A CA 1
ATOM 1074 C C . ARG A 1 133 ? -12.539 7.683 21.867 1.00 89.44 133 ARG A C 1
ATOM 1076 O O . ARG A 1 133 ? -11.635 8.457 22.167 1.00 89.44 133 ARG A O 1
ATOM 1083 N N . ASN A 1 134 ? -13.755 8.100 21.505 1.00 89.19 134 ASN A N 1
ATOM 1084 C CA . ASN A 1 134 ? -14.167 9.506 21.380 1.00 89.19 134 ASN A CA 1
ATOM 1085 C C . ASN A 1 134 ? -13.340 10.324 20.371 1.00 89.19 134 ASN A C 1
ATOM 1087 O O . ASN A 1 134 ? -13.220 11.537 20.517 1.00 89.19 134 ASN A O 1
ATOM 1091 N N . GLN A 1 135 ? -12.742 9.670 19.375 1.00 92.50 135 GLN A N 1
ATOM 1092 C CA . GLN A 1 135 ? -12.090 10.313 18.238 1.00 92.50 135 GLN A CA 1
ATOM 1093 C C . GLN A 1 135 ? -12.720 9.799 16.950 1.00 92.50 135 GLN A C 1
ATOM 1095 O O . GLN A 1 135 ? -13.003 8.606 16.827 1.00 92.50 135 GLN A O 1
ATOM 1100 N N . GLU A 1 136 ? -12.927 10.698 15.999 1.00 93.88 136 GLU A N 1
ATOM 1101 C CA . GLU A 1 136 ? -13.320 10.333 14.645 1.00 93.88 136 GLU A CA 1
ATOM 1102 C C . GLU A 1 136 ? -12.109 9.779 13.897 1.00 93.88 136 GLU A C 1
ATOM 1104 O O . GLU A 1 136 ? -11.044 10.401 13.857 1.00 93.88 136 GLU A O 1
ATOM 1109 N N . ILE A 1 137 ? -12.263 8.584 13.333 1.00 94.94 137 ILE A N 1
ATOM 1110 C CA . ILE A 1 137 ? -11.220 7.930 12.556 1.00 94.94 137 ILE A CA 1
ATOM 1111 C C . ILE A 1 137 ? -11.812 7.297 11.305 1.00 94.94 137 ILE A C 1
ATOM 1113 O O . ILE A 1 137 ? -12.837 6.615 11.342 1.00 94.94 137 ILE A O 1
ATOM 1117 N N . LEU A 1 138 ? -11.120 7.511 10.195 1.00 96.44 138 LEU A N 1
ATOM 1118 C CA . LEU A 1 138 ? -11.416 6.877 8.926 1.00 96.44 138 LEU A CA 1
ATOM 1119 C C . LEU A 1 138 ? -10.534 5.631 8.793 1.00 96.44 138 LEU A C 1
ATOM 1121 O O . LEU A 1 138 ? -9.308 5.726 8.867 1.00 96.44 138 LEU A O 1
ATOM 1125 N N . ILE A 1 139 ? -11.162 4.468 8.641 1.00 97.88 139 ILE A N 1
ATOM 1126 C CA . ILE A 1 139 ? -10.471 3.180 8.535 1.00 97.88 139 ILE A CA 1
ATOM 1127 C C . ILE A 1 139 ? -10.446 2.776 7.056 1.00 97.88 139 ILE A C 1
ATOM 1129 O O . ILE A 1 139 ? -11.514 2.771 6.446 1.00 97.88 139 ILE A O 1
ATOM 1133 N N . PRO A 1 140 ? -9.274 2.452 6.474 1.00 98.56 140 PRO A N 1
ATOM 1134 C CA . PRO A 1 140 ? -9.184 2.019 5.081 1.00 98.56 140 PRO A CA 1
ATOM 1135 C C . PRO A 1 140 ? -10.056 0.797 4.805 1.00 98.56 140 PRO A C 1
ATOM 1137 O O . PRO A 1 140 ? -10.151 -0.097 5.646 1.00 98.56 140 PRO A O 1
ATOM 1140 N N . THR A 1 141 ? -10.664 0.754 3.626 1.00 98.75 141 THR A N 1
ATOM 1141 C CA . THR A 1 141 ? -11.402 -0.418 3.123 1.00 98.75 141 THR A CA 1
ATOM 1142 C C . THR A 1 141 ? -10.443 -1.493 2.617 1.00 98.75 141 THR A C 1
ATOM 1144 O O . THR A 1 141 ? -10.652 -2.683 2.844 1.00 98.75 141 THR A O 1
ATOM 1147 N N . HIS A 1 142 ? -9.346 -1.055 1.996 1.00 98.94 142 HIS A N 1
ATOM 1148 C CA . HIS A 1 142 ? -8.281 -1.895 1.466 1.00 98.94 142 HIS A CA 1
ATOM 1149 C C . HIS A 1 142 ? -6.922 -1.219 1.692 1.00 98.94 142 HIS A C 1
ATOM 1151 O O . HIS A 1 142 ? -6.838 -0.043 2.063 1.00 98.94 142 HIS A O 1
ATOM 1157 N N . PHE A 1 143 ? -5.852 -1.960 1.431 1.00 98.94 143 PHE A N 1
ATOM 1158 C CA . PHE A 1 143 ? -4.504 -1.425 1.264 1.00 98.94 143 PHE A CA 1
ATOM 1159 C C . PHE A 1 143 ? -3.974 -1.819 -0.104 1.00 98.94 143 PHE A C 1
ATOM 1161 O O . PHE A 1 143 ? -4.069 -2.985 -0.487 1.00 98.94 143 PHE A O 1
ATOM 1168 N N . PHE A 1 144 ? -3.398 -0.867 -0.830 1.00 98.94 144 PHE A N 1
ATOM 1169 C CA . PHE A 1 144 ? -2.753 -1.160 -2.101 1.00 98.94 144 PHE A CA 1
ATOM 1170 C C . PHE A 1 144 ? -1.241 -1.291 -1.928 1.00 98.94 144 PHE A C 1
ATOM 1172 O O . PHE A 1 144 ? -0.631 -0.628 -1.082 1.00 98.94 144 PHE A O 1
ATOM 1179 N N . ILE A 1 145 ? -0.636 -2.127 -2.767 1.00 98.94 145 ILE A N 1
ATOM 1180 C CA . ILE A 1 145 ? 0.814 -2.244 -2.921 1.00 98.94 145 ILE A CA 1
ATOM 1181 C C . ILE A 1 145 ? 1.108 -2.347 -4.416 1.00 98.94 145 ILE A C 1
ATOM 1183 O O . ILE A 1 145 ? 0.501 -3.162 -5.105 1.00 98.94 145 ILE A O 1
ATOM 1187 N N . VAL A 1 146 ? 2.044 -1.546 -4.915 1.00 98.88 146 VAL A N 1
ATOM 1188 C CA . VAL A 1 146 ? 2.573 -1.610 -6.280 1.00 98.88 146 VAL A CA 1
ATOM 1189 C C . VAL A 1 146 ? 4.067 -1.885 -6.197 1.00 98.88 146 VAL A C 1
ATOM 1191 O O . VAL A 1 146 ? 4.827 -1.075 -5.671 1.00 98.88 146 VAL A O 1
ATOM 1194 N N . LEU A 1 147 ? 4.479 -3.033 -6.720 1.00 98.50 147 LEU A N 1
ATOM 1195 C CA . LEU A 1 147 ? 5.865 -3.449 -6.870 1.00 98.50 147 LEU A CA 1
ATOM 1196 C C . LEU A 1 147 ? 6.338 -3.155 -8.288 1.00 98.50 147 LEU A C 1
ATOM 1198 O O . LEU A 1 147 ? 5.653 -3.481 -9.260 1.00 98.50 147 LEU A O 1
ATOM 1202 N N . THR A 1 148 ? 7.526 -2.570 -8.397 1.00 97.94 148 THR A N 1
ATOM 1203 C CA . THR A 1 148 ? 8.172 -2.254 -9.672 1.00 97.94 148 THR A CA 1
ATOM 1204 C C . THR A 1 148 ? 9.622 -2.715 -9.647 1.00 97.94 148 THR A C 1
ATOM 1206 O O . THR A 1 148 ? 10.399 -2.307 -8.785 1.00 97.94 148 THR A O 1
ATOM 1209 N N . SER A 1 149 ? 10.009 -3.530 -10.618 1.00 96.25 149 SER A N 1
ATOM 1210 C CA . SER A 1 149 ? 11.393 -3.952 -10.852 1.00 96.25 149 SER A CA 1
ATOM 1211 C C . SER A 1 149 ? 11.722 -3.869 -12.343 1.00 96.25 149 SER A C 1
ATOM 1213 O O . SER A 1 149 ? 10.905 -3.423 -13.151 1.00 96.25 149 SER A O 1
ATOM 1215 N N . CYS A 1 150 ? 12.926 -4.278 -12.734 1.00 94.25 150 CYS A N 1
ATOM 1216 C CA . CYS A 1 150 ? 13.280 -4.379 -14.147 1.00 94.25 150 CYS A CA 1
ATOM 1217 C C . CYS A 1 150 ? 12.892 -5.755 -14.696 1.00 94.25 150 CYS A C 1
ATOM 1219 O O . CYS A 1 150 ? 13.045 -6.759 -14.003 1.00 94.25 150 CYS A O 1
ATOM 1221 N N . LYS A 1 151 ? 12.487 -5.832 -15.972 1.00 90.56 151 LYS A N 1
ATOM 1222 C CA . LYS A 1 151 ? 12.381 -7.128 -16.674 1.00 90.56 151 LYS A CA 1
ATOM 1223 C C . LYS A 1 151 ? 13.729 -7.835 -16.796 1.00 90.56 151 LYS A C 1
ATOM 1225 O O . LYS A 1 151 ? 13.793 -9.057 -16.766 1.00 90.56 151 LYS A O 1
ATOM 1230 N N . ASN A 1 152 ? 14.800 -7.062 -16.971 1.00 90.50 152 ASN A N 1
ATOM 1231 C CA . ASN A 1 152 ? 16.160 -7.579 -16.950 1.00 90.50 152 ASN A CA 1
ATOM 1232 C C . ASN A 1 152 ? 16.698 -7.516 -15.517 1.00 90.50 152 ASN A C 1
ATOM 1234 O O . ASN A 1 152 ? 17.067 -6.440 -15.053 1.00 90.50 152 ASN A O 1
ATOM 1238 N N . THR A 1 153 ? 16.797 -8.664 -14.849 1.00 86.75 153 THR A N 1
ATOM 1239 C CA . THR A 1 153 ? 17.305 -8.779 -13.470 1.00 86.75 153 THR A CA 1
ATOM 1240 C C . THR A 1 153 ? 18.794 -8.443 -13.331 1.00 86.75 153 THR A C 1
ATOM 1242 O O . THR A 1 153 ? 19.296 -8.334 -12.218 1.00 86.75 153 THR A O 1
ATOM 1245 N N . SER A 1 154 ? 19.513 -8.218 -14.437 1.00 84.69 154 SER A N 1
ATOM 1246 C CA . SER A 1 154 ? 20.875 -7.662 -14.402 1.00 84.69 154 SER A CA 1
ATOM 1247 C C . SER A 1 154 ? 20.894 -6.159 -14.088 1.00 84.69 154 SER A C 1
ATOM 1249 O O . SER A 1 154 ? 21.935 -5.628 -13.709 1.00 84.69 154 SER A O 1
ATOM 1251 N N . GLN A 1 155 ? 19.768 -5.461 -14.272 1.00 83.25 155 GLN A N 1
ATOM 1252 C CA . GLN A 1 155 ? 19.605 -4.039 -13.961 1.00 83.25 155 GLN A CA 1
ATOM 1253 C C . GLN A 1 155 ? 19.010 -3.872 -12.558 1.00 83.25 155 GLN A C 1
ATOM 1255 O O . GLN A 1 155 ? 18.299 -4.749 -12.070 1.00 83.25 155 GLN A O 1
ATOM 1260 N N . THR A 1 156 ? 19.293 -2.743 -11.911 1.00 79.06 156 THR A N 1
ATOM 1261 C CA . THR A 1 156 ? 18.636 -2.347 -10.659 1.00 79.06 156 THR A CA 1
ATOM 1262 C C . THR A 1 156 ? 17.413 -1.483 -10.952 1.00 79.06 156 THR A C 1
ATOM 1264 O O . THR A 1 156 ? 17.341 -0.821 -11.992 1.00 79.06 156 THR A O 1
ATOM 1267 N N . SER A 1 157 ? 16.466 -1.439 -10.011 1.00 75.94 157 SER A N 1
ATOM 1268 C CA . SER A 1 157 ? 15.180 -0.730 -10.142 1.00 75.94 157 SER A CA 1
ATOM 1269 C C . SER A 1 157 ? 15.289 0.752 -10.555 1.00 75.94 157 SER A C 1
ATOM 1271 O O . SER A 1 157 ? 14.350 1.303 -11.127 1.00 75.94 157 SER A O 1
ATOM 1273 N N . SER A 1 158 ? 16.436 1.401 -10.329 1.00 75.56 158 SER A N 1
ATOM 1274 C CA . SER A 1 158 ? 16.693 2.797 -10.709 1.00 75.56 158 SER A CA 1
ATOM 1275 C C . SER A 1 158 ? 17.109 3.000 -12.173 1.00 75.56 158 SER A C 1
ATOM 1277 O O . SER A 1 158 ? 17.038 4.121 -12.674 1.00 75.56 158 SER A O 1
ATOM 1279 N N . GLN A 1 159 ? 17.526 1.943 -12.875 1.00 81.44 159 GLN A N 1
ATOM 1280 C CA . GLN A 1 159 ? 18.086 2.007 -14.232 1.00 81.44 159 GLN A CA 1
ATOM 1281 C C . GLN A 1 159 ? 17.292 1.177 -15.252 1.00 81.44 159 GLN A C 1
ATOM 1283 O O . GLN A 1 159 ? 17.782 0.917 -16.350 1.00 81.44 159 GLN A O 1
ATOM 1288 N N . CYS A 1 160 ? 16.068 0.762 -14.915 1.00 87.00 160 CYS A N 1
ATOM 1289 C CA . CYS A 1 160 ? 15.276 -0.100 -15.786 1.00 87.00 160 CYS A CA 1
ATOM 1290 C C . CYS A 1 160 ? 14.956 0.565 -17.129 1.00 87.00 160 CYS A C 1
ATOM 1292 O O . CYS A 1 160 ? 14.338 1.636 -17.170 1.00 87.00 160 CYS A O 1
ATOM 1294 N N . GLU A 1 161 ? 15.264 -0.129 -18.223 1.00 87.44 161 GLU A N 1
ATOM 1295 C CA . GLU A 1 161 ? 14.744 0.207 -19.555 1.00 87.44 161 GLU A CA 1
ATOM 1296 C C . GLU A 1 161 ? 13.289 -0.240 -19.706 1.00 87.44 161 GLU A C 1
ATOM 1298 O O . GLU A 1 161 ? 12.454 0.535 -20.154 1.00 87.44 161 GLU A O 1
ATOM 1303 N N . ASN A 1 162 ? 12.983 -1.468 -19.276 1.00 92.19 162 ASN A N 1
ATOM 1304 C CA . ASN A 1 162 ? 11.643 -2.047 -19.305 1.00 92.19 162 ASN A CA 1
ATOM 1305 C C . ASN A 1 162 ? 11.214 -2.442 -17.893 1.00 92.19 162 ASN A C 1
ATOM 1307 O O . ASN A 1 162 ? 11.906 -3.221 -17.228 1.00 92.19 162 ASN A O 1
ATOM 1311 N N . LEU A 1 163 ? 10.060 -1.936 -17.464 1.00 95.19 163 LEU A N 1
ATOM 1312 C CA . LEU A 1 163 ? 9.498 -2.231 -16.151 1.00 95.19 163 LEU A CA 1
ATOM 1313 C C . LEU A 1 163 ? 8.805 -3.600 -16.130 1.00 95.19 163 LEU A C 1
ATOM 1315 O O . LEU A 1 163 ? 8.151 -4.004 -17.097 1.00 95.19 163 LEU A O 1
ATOM 1319 N N . ASP A 1 164 ? 8.947 -4.285 -15.002 1.00 95.50 164 ASP A N 1
ATOM 1320 C CA . ASP A 1 164 ? 8.105 -5.397 -14.579 1.00 95.50 164 ASP A CA 1
ATOM 1321 C C . ASP A 1 164 ? 7.331 -4.980 -13.327 1.00 95.50 164 ASP A C 1
ATOM 1323 O O . ASP A 1 164 ? 7.902 -4.386 -12.408 1.00 95.50 164 ASP A O 1
ATOM 1327 N N . THR A 1 165 ? 6.027 -5.239 -13.310 1.00 96.94 165 THR A N 1
ATOM 1328 C CA . THR A 1 165 ? 5.114 -4.659 -12.319 1.00 96.94 165 THR A CA 1
ATOM 1329 C C . THR A 1 165 ? 4.162 -5.695 -11.757 1.00 96.94 165 THR A C 1
ATOM 1331 O O . THR A 1 165 ? 3.587 -6.487 -12.504 1.00 96.94 165 THR A O 1
ATOM 1334 N N . LEU A 1 166 ? 3.920 -5.618 -10.453 1.00 98.00 166 LEU A N 1
ATOM 1335 C CA . LEU A 1 166 ? 2.947 -6.442 -9.746 1.00 98.00 166 LEU A CA 1
ATOM 1336 C C . LEU A 1 166 ? 2.195 -5.564 -8.747 1.00 98.00 166 LEU A C 1
ATOM 1338 O O . LEU A 1 166 ? 2.821 -4.879 -7.945 1.00 98.00 166 LEU A O 1
ATOM 1342 N N . ALA A 1 167 ? 0.867 -5.561 -8.802 1.00 98.62 167 ALA A N 1
ATOM 1343 C CA . ALA A 1 167 ? 0.041 -4.741 -7.924 1.00 98.62 167 ALA A CA 1
ATOM 1344 C C . ALA A 1 167 ? -0.995 -5.585 -7.177 1.00 98.62 167 ALA A C 1
ATOM 1346 O O . ALA A 1 167 ? -1.447 -6.619 -7.672 1.00 98.62 167 ALA A O 1
ATOM 1347 N N . PHE A 1 168 ? -1.375 -5.117 -5.992 1.00 98.69 168 PHE A N 1
ATOM 1348 C CA . PHE A 1 168 ? -2.330 -5.760 -5.095 1.00 98.69 168 PHE A CA 1
ATOM 1349 C C . PHE A 1 168 ? -3.300 -4.728 -4.519 1.00 98.69 168 PHE A C 1
ATOM 1351 O O . PHE A 1 168 ? -2.891 -3.602 -4.228 1.00 98.69 168 PHE A O 1
ATOM 1358 N N . ILE A 1 169 ? -4.553 -5.131 -4.299 1.00 98.88 169 ILE A N 1
ATOM 1359 C CA . ILE A 1 169 ? -5.556 -4.378 -3.530 1.00 98.88 169 ILE A CA 1
ATOM 1360 C C . ILE A 1 169 ? -6.090 -5.320 -2.448 1.00 98.88 169 ILE A C 1
ATOM 1362 O O . ILE A 1 169 ? -6.976 -6.129 -2.688 1.00 98.88 169 ILE A O 1
ATOM 1366 N N . LEU A 1 170 ? -5.501 -5.257 -1.255 1.00 98.88 170 LEU A N 1
ATOM 1367 C CA . LEU A 1 170 ? -5.735 -6.223 -0.183 1.00 98.88 170 LEU A CA 1
ATOM 1368 C C . LEU A 1 170 ? -6.908 -5.794 0.710 1.00 98.88 170 LEU A C 1
ATOM 1370 O O . LEU A 1 170 ? -6.872 -4.677 1.237 1.00 98.88 170 LEU A O 1
ATOM 1374 N N . PRO A 1 171 ? -7.911 -6.658 0.951 1.00 98.75 171 PRO A N 1
ATOM 1375 C CA . PRO A 1 171 ? -9.078 -6.308 1.753 1.00 98.75 171 PRO A CA 1
ATOM 1376 C C . PRO A 1 171 ? -8.716 -6.133 3.227 1.00 98.75 171 PRO A C 1
ATOM 1378 O O . PRO A 1 171 ? -8.156 -7.020 3.876 1.00 98.75 171 PRO A O 1
ATOM 1381 N N . HIS A 1 172 ? -9.068 -4.978 3.788 1.00 98.69 172 HIS A N 1
ATOM 1382 C CA . HIS A 1 172 ? -8.743 -4.629 5.164 1.00 98.69 172 HIS A CA 1
ATOM 1383 C C . HIS A 1 172 ? -9.849 -5.092 6.123 1.00 98.69 172 HIS A C 1
ATOM 1385 O O . HIS A 1 172 ? -10.735 -4.336 6.524 1.00 98.69 172 HIS A O 1
ATOM 1391 N N . ARG A 1 173 ? -9.808 -6.377 6.486 1.00 98.19 173 ARG A N 1
ATOM 1392 C CA . ARG A 1 173 ? -10.854 -7.043 7.279 1.00 98.19 173 ARG A CA 1
ATOM 1393 C C . ARG A 1 173 ? -10.485 -7.206 8.753 1.00 98.19 173 ARG A C 1
ATOM 1395 O O . ARG A 1 173 ? -9.315 -7.309 9.114 1.00 98.19 173 ARG A O 1
ATOM 1402 N N . THR A 1 174 ? -11.506 -7.291 9.608 1.00 97.06 174 THR A N 1
ATOM 1403 C CA . THR A 1 174 ? -11.385 -7.514 11.065 1.00 97.06 174 THR A CA 1
ATOM 1404 C C . THR A 1 174 ? -11.029 -8.950 11.457 1.00 97.06 174 THR A C 1
ATOM 1406 O O . THR A 1 174 ? -10.740 -9.214 12.621 1.00 97.06 174 THR A O 1
ATOM 1409 N N . ASP A 1 175 ? -11.066 -9.880 10.505 1.00 96.50 175 ASP A N 1
ATOM 1410 C CA . ASP A 1 175 ? -10.688 -11.282 10.658 1.00 96.50 175 ASP A CA 1
ATOM 1411 C C . ASP A 1 175 ? -10.057 -11.805 9.357 1.00 96.50 175 ASP A C 1
ATOM 1413 O O . ASP A 1 175 ? -10.124 -11.146 8.321 1.00 96.50 175 ASP A O 1
ATOM 1417 N N . ASN A 1 176 ? -9.460 -12.999 9.425 1.00 96.88 176 ASN A N 1
ATOM 1418 C CA . ASN A 1 176 ? -8.863 -13.697 8.280 1.00 96.88 176 ASN A CA 1
ATOM 1419 C C . ASN A 1 176 ? -9.719 -14.909 7.858 1.00 96.88 176 ASN A C 1
ATOM 1421 O O . ASN A 1 176 ? -9.192 -15.957 7.484 1.00 96.88 176 ASN A O 1
ATOM 1425 N N . SER A 1 177 ? -11.050 -14.806 7.975 1.00 97.06 177 SER A N 1
ATOM 1426 C CA . SER A 1 177 ? -11.970 -15.911 7.647 1.00 97.06 177 SER A CA 1
ATOM 1427 C C . SER A 1 177 ? -11.914 -16.321 6.172 1.00 97.06 177 SER A C 1
ATOM 1429 O O . SER A 1 177 ? -12.057 -17.501 5.867 1.00 97.06 177 SER A O 1
ATOM 1431 N N . GLU A 1 178 ? -11.629 -15.375 5.274 1.00 97.44 178 GLU A N 1
ATOM 1432 C CA . GLU A 1 178 ? -11.438 -15.617 3.837 1.00 97.44 178 GLU A CA 1
ATOM 1433 C C . GLU A 1 178 ? -10.387 -16.689 3.546 1.00 97.44 178 GLU A C 1
ATOM 1435 O O . GLU A 1 178 ? -10.599 -17.576 2.726 1.00 97.44 178 GLU A O 1
ATOM 1440 N N . SER A 1 179 ? -9.274 -16.644 4.275 1.00 96.25 179 SER A N 1
ATOM 1441 C CA . SER A 1 179 ? -8.136 -17.533 4.061 1.00 96.25 179 SER A CA 1
ATOM 1442 C C . SER A 1 179 ? -8.296 -18.908 4.721 1.00 96.25 179 SER A C 1
ATOM 1444 O O . SER A 1 179 ? -7.451 -19.780 4.508 1.00 96.25 179 SER A O 1
ATOM 1446 N N . CYS A 1 180 ? -9.358 -19.123 5.514 1.00 94.81 180 CYS A N 1
ATOM 1447 C CA . CYS A 1 180 ? -9.617 -20.372 6.243 1.00 94.81 180 CYS A CA 1
ATOM 1448 C C . CYS A 1 180 ? -8.376 -20.875 7.009 1.00 94.81 180 CYS A C 1
ATOM 1450 O O . CYS A 1 180 ? -7.919 -21.998 6.812 1.00 94.81 180 CYS A O 1
ATOM 1452 N N . VAL A 1 181 ? -7.813 -20.024 7.873 1.00 92.12 181 VAL A N 1
ATOM 1453 C CA . VAL A 1 181 ? -6.467 -20.191 8.466 1.00 92.12 181 VAL A CA 1
ATOM 1454 C C . VAL A 1 181 ? -6.252 -21.451 9.321 1.00 92.12 181 VAL A C 1
ATOM 1456 O O . VAL A 1 181 ? -5.117 -21.773 9.664 1.00 92.12 181 VAL A O 1
ATOM 1459 N N . HIS A 1 182 ? -7.308 -22.168 9.711 1.00 89.75 182 HIS A N 1
ATOM 1460 C CA . HIS A 1 182 ? -7.186 -23.294 10.636 1.00 89.75 182 HIS A CA 1
ATOM 1461 C C . HIS A 1 182 ? -6.364 -24.441 10.027 1.00 89.75 182 HIS A C 1
ATOM 1463 O O . HIS A 1 182 ? -6.748 -25.021 9.016 1.00 89.75 182 HIS A O 1
ATOM 1469 N N . GLY A 1 183 ? -5.232 -24.771 10.659 1.00 87.38 183 GLY A N 1
ATOM 1470 C CA . GLY A 1 183 ? -4.329 -25.832 10.202 1.00 87.38 183 GLY A CA 1
ATOM 1471 C C . GLY A 1 183 ? -3.421 -25.456 9.022 1.00 87.38 183 GLY A C 1
ATOM 1472 O O . GLY A 1 183 ? -2.687 -26.319 8.549 1.00 87.38 183 GLY A O 1
ATOM 1473 N N . LYS A 1 184 ? -3.435 -24.196 8.558 1.00 91.75 184 LYS A N 1
ATOM 1474 C CA . LYS A 1 184 ? -2.547 -23.700 7.493 1.00 91.75 184 LYS A CA 1
ATOM 1475 C C . LYS A 1 184 ? -1.343 -22.949 8.067 1.00 91.75 184 LYS A C 1
ATOM 1477 O O . LYS A 1 184 ? -1.466 -22.230 9.056 1.00 91.75 184 LYS A O 1
ATOM 1482 N N . HIS A 1 185 ? -0.190 -23.072 7.413 1.00 90.50 185 HIS A N 1
ATOM 1483 C CA . HIS A 1 185 ? 0.985 -22.249 7.713 1.00 90.50 185 HIS A CA 1
ATOM 1484 C C . HIS A 1 185 ? 0.820 -20.835 7.130 1.00 90.50 185 HIS A C 1
ATOM 1486 O O . HIS A 1 185 ? 0.255 -20.696 6.044 1.00 90.50 185 HIS A O 1
ATOM 1492 N N . GLU A 1 186 ? 1.322 -19.801 7.821 1.00 86.75 186 GLU A N 1
ATOM 1493 C CA . GLU A 1 186 ? 1.197 -18.393 7.391 1.00 86.75 186 GLU A CA 1
ATOM 1494 C C . GLU A 1 186 ? 1.705 -18.158 5.969 1.00 86.75 186 GLU A C 1
ATOM 1496 O O . GLU A 1 186 ? 1.033 -17.490 5.185 1.00 86.75 186 GLU A O 1
ATOM 1501 N N . SER A 1 187 ? 2.818 -18.800 5.607 1.00 87.25 187 SER A N 1
ATOM 1502 C CA . SER A 1 187 ? 3.393 -18.672 4.266 1.00 87.25 187 SER A CA 1
ATOM 1503 C C . SER A 1 187 ? 2.461 -19.099 3.139 1.00 87.25 187 SER A C 1
ATOM 1505 O O . SER A 1 187 ? 2.431 -18.469 2.094 1.00 87.25 187 SER A O 1
ATOM 1507 N N . SER A 1 188 ? 1.644 -20.130 3.353 1.00 92.25 188 SER A N 1
ATOM 1508 C CA . SER A 1 188 ? 0.750 -20.634 2.308 1.00 92.25 188 SER A CA 1
ATOM 1509 C C . SER A 1 188 ? -0.442 -19.703 2.108 1.00 92.25 188 SER A C 1
ATOM 1511 O O . SER A 1 188 ? -0.696 -19.244 0.996 1.00 92.25 188 SER A O 1
ATOM 1513 N N . TRP A 1 189 ? -1.174 -19.381 3.177 1.00 95.88 189 TRP A N 1
ATOM 1514 C CA . TRP A 1 189 ? -2.456 -18.696 3.013 1.00 95.88 189 TRP A CA 1
ATOM 1515 C C . TRP A 1 189 ? -2.309 -17.199 2.721 1.00 95.88 189 TRP A C 1
ATOM 1517 O O . TRP A 1 189 ? -3.177 -16.629 2.058 1.00 95.88 189 TRP A O 1
ATOM 1527 N N . VAL A 1 190 ? -1.235 -16.555 3.196 1.00 97.00 190 VAL A N 1
ATOM 1528 C CA . VAL A 1 190 ? -0.978 -15.139 2.895 1.00 97.00 190 VAL A CA 1
ATOM 1529 C C . VAL A 1 190 ? -0.617 -14.979 1.421 1.00 97.00 190 VAL A C 1
ATOM 1531 O O . VAL A 1 190 ? -1.166 -14.109 0.750 1.00 97.00 190 VAL A O 1
ATOM 1534 N N . GLU A 1 191 ? 0.246 -15.842 0.886 1.00 96.06 191 GLU A N 1
ATOM 1535 C CA . GLU A 1 191 ? 0.611 -15.818 -0.534 1.00 96.06 191 GLU A CA 1
ATOM 1536 C C . GLU A 1 191 ? -0.583 -16.143 -1.438 1.00 96.06 191 GLU A C 1
ATOM 1538 O O . GLU A 1 191 ? -0.794 -15.449 -2.432 1.00 96.06 191 GLU A O 1
ATOM 1543 N N . GLU A 1 192 ? -1.419 -17.124 -1.070 1.00 96.25 192 GLU A N 1
ATOM 1544 C CA . GLU A 1 192 ? -2.697 -17.402 -1.747 1.00 96.25 192 GLU A CA 1
ATOM 1545 C C . GLU A 1 192 ? -3.598 -16.157 -1.787 1.00 96.25 192 GLU A C 1
ATOM 1547 O O . GLU A 1 192 ? -4.124 -15.808 -2.847 1.00 96.25 192 GLU A O 1
ATOM 1552 N N . LEU A 1 193 ? -3.737 -15.456 -0.656 1.00 97.81 193 LEU A N 1
ATOM 1553 C CA . LEU A 1 193 ? -4.538 -14.235 -0.558 1.00 97.81 193 LEU A CA 1
ATOM 1554 C C . LEU A 1 193 ? -3.981 -13.123 -1.458 1.00 97.81 193 LEU A C 1
ATOM 1556 O O . LEU A 1 193 ? -4.741 -12.492 -2.187 1.00 97.81 193 LEU A O 1
ATOM 1560 N N . LEU A 1 194 ? -2.664 -12.896 -1.454 1.00 97.25 194 LEU A N 1
ATOM 1561 C CA . LEU A 1 194 ? -2.036 -11.900 -2.327 1.00 97.25 194 LEU A CA 1
ATOM 1562 C C . LEU A 1 194 ? -2.224 -12.245 -3.807 1.00 97.25 194 LEU A C 1
ATOM 1564 O O . LEU A 1 194 ? -2.572 -11.375 -4.602 1.00 97.25 194 LEU A O 1
ATOM 1568 N N . LYS A 1 195 ? -2.032 -13.512 -4.189 1.00 96.38 195 LYS A N 1
ATOM 1569 C CA . LYS A 1 195 ? -2.240 -13.974 -5.571 1.00 96.38 195 LYS A CA 1
ATOM 1570 C C . LYS A 1 195 ? -3.693 -13.777 -6.019 1.00 96.38 195 LYS A C 1
ATOM 1572 O O . LYS A 1 195 ? -3.923 -13.408 -7.177 1.00 96.38 195 LYS A O 1
ATOM 1577 N N . LEU A 1 196 ? -4.652 -14.016 -5.119 1.00 97.62 196 LEU A N 1
ATOM 1578 C CA . LEU A 1 196 ? -6.085 -13.820 -5.356 1.00 97.62 196 LEU A CA 1
ATOM 1579 C C . LEU A 1 196 ? -6.436 -12.338 -5.543 1.00 97.62 196 LEU A C 1
ATOM 1581 O O . LEU A 1 196 ? -7.159 -12.006 -6.477 1.00 97.62 196 LEU A O 1
ATOM 1585 N N . HIS A 1 197 ? -5.871 -11.461 -4.712 1.00 98.31 197 HIS A N 1
ATOM 1586 C CA . HIS A 1 197 ? -6.124 -10.011 -4.698 1.00 98.31 197 HIS A CA 1
ATOM 1587 C C . HIS A 1 197 ? -5.109 -9.190 -5.499 1.00 98.31 197 HIS A C 1
ATOM 1589 O O . HIS A 1 197 ? -4.899 -7.997 -5.249 1.00 98.31 197 HIS A O 1
ATOM 1595 N N . ARG A 1 198 ? -4.460 -9.817 -6.484 1.00 98.00 198 ARG A N 1
ATOM 1596 C CA . ARG A 1 198 ? -3.662 -9.080 -7.463 1.00 98.00 198 ARG A CA 1
ATOM 1597 C C . ARG A 1 198 ? -4.573 -8.212 -8.325 1.00 98.00 198 ARG A C 1
ATOM 1599 O O . ARG A 1 198 ? -5.688 -8.602 -8.667 1.00 98.00 198 ARG A O 1
ATOM 1606 N N . ALA A 1 199 ? -4.060 -7.067 -8.734 1.00 98.44 199 ALA A N 1
ATOM 1607 C CA . ALA A 1 199 ? -4.800 -6.083 -9.501 1.00 98.44 199 ALA A CA 1
ATOM 1608 C C . ALA A 1 199 ? -3.936 -5.520 -10.630 1.00 98.44 199 ALA A C 1
ATOM 1610 O O . ALA A 1 199 ? -2.713 -5.689 -10.652 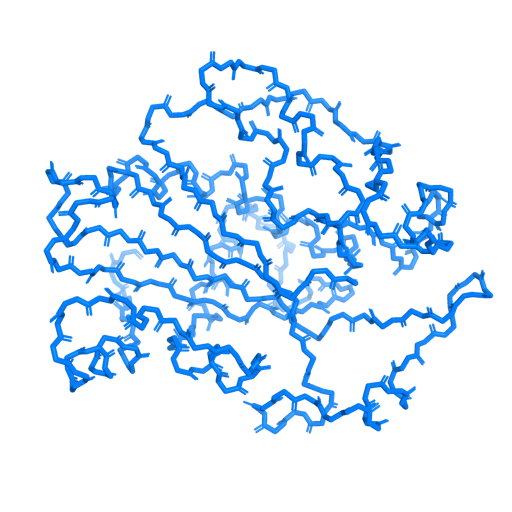1.00 98.44 199 ALA A O 1
ATOM 1611 N N . ARG A 1 200 ? -4.572 -4.832 -11.577 1.00 98.69 200 ARG A N 1
ATOM 1612 C CA . ARG A 1 200 ? -3.852 -3.997 -12.543 1.00 98.69 200 ARG A CA 1
ATOM 1613 C C . ARG A 1 200 ? -3.407 -2.724 -11.829 1.00 98.69 200 ARG A C 1
ATOM 1615 O O . ARG A 1 200 ? -4.085 -2.252 -10.918 1.00 98.69 200 ARG A O 1
ATOM 1622 N N . ILE A 1 201 ? -2.335 -2.088 -12.293 1.00 98.81 201 ILE A N 1
ATOM 1623 C CA . ILE A 1 201 ? -1.971 -0.754 -11.784 1.00 98.81 201 ILE A CA 1
ATOM 1624 C C . ILE A 1 201 ? -3.106 0.237 -12.063 1.00 98.81 201 ILE A C 1
ATOM 1626 O O . ILE A 1 201 ? -3.408 1.066 -11.217 1.00 98.81 201 ILE A O 1
ATOM 1630 N N . THR A 1 202 ? -3.794 0.109 -13.201 1.00 98.75 202 THR A N 1
ATOM 1631 C CA . THR A 1 202 ? -4.980 0.923 -13.510 1.00 98.75 202 THR A CA 1
ATOM 1632 C C . THR A 1 202 ? -6.100 0.773 -12.473 1.00 98.75 202 THR A C 1
ATOM 1634 O O . THR A 1 202 ? -6.786 1.751 -12.196 1.00 98.75 202 THR A O 1
ATOM 1637 N N . ASP A 1 203 ? -6.279 -0.408 -11.870 1.00 98.88 203 ASP A N 1
ATOM 1638 C CA . ASP A 1 203 ? -7.274 -0.591 -10.803 1.00 98.88 203 ASP A CA 1
ATOM 1639 C C . ASP A 1 203 ? -6.864 0.194 -9.551 1.00 98.88 203 ASP A C 1
ATOM 1641 O O . ASP A 1 203 ? -7.686 0.888 -8.957 1.00 98.88 203 ASP A O 1
ATOM 1645 N N . VAL A 1 204 ? -5.569 0.167 -9.209 1.00 98.88 204 VAL A N 1
ATOM 1646 C CA . VAL A 1 204 ? -5.011 0.994 -8.131 1.00 98.88 204 VAL A CA 1
ATOM 1647 C C . VAL A 1 204 ? -5.201 2.482 -8.436 1.00 98.88 204 VAL A C 1
ATOM 1649 O O . VAL A 1 204 ? -5.620 3.229 -7.558 1.00 98.88 204 VAL A O 1
ATOM 1652 N N . GLU A 1 205 ? -4.939 2.937 -9.663 1.00 98.88 205 GLU A N 1
ATOM 1653 C CA . GLU A 1 205 ? -5.131 4.342 -10.059 1.00 98.88 205 GLU A CA 1
ATOM 1654 C C . GLU A 1 205 ? -6.588 4.791 -9.916 1.00 98.88 205 GLU A C 1
ATOM 1656 O O . GLU A 1 205 ? -6.849 5.850 -9.346 1.00 98.88 205 GLU A O 1
ATOM 1661 N N . HIS A 1 206 ? -7.547 3.977 -10.368 1.00 98.81 206 HIS A N 1
ATOM 1662 C CA . HIS A 1 206 ? -8.968 4.297 -10.238 1.00 98.81 206 HIS A CA 1
ATOM 1663 C C . HIS A 1 206 ? -9.411 4.398 -8.777 1.00 98.81 206 HIS A C 1
ATOM 1665 O O . HIS A 1 206 ? -10.053 5.382 -8.408 1.00 98.81 206 HIS A O 1
ATOM 1671 N N . ILE A 1 207 ? -9.036 3.425 -7.944 1.00 98.81 207 ILE A N 1
ATOM 1672 C CA . ILE A 1 207 ? -9.518 3.330 -6.559 1.00 98.81 207 ILE A CA 1
ATOM 1673 C C . ILE A 1 207 ? -8.785 4.274 -5.588 1.00 98.81 207 ILE A C 1
ATOM 1675 O O . ILE A 1 207 ? -9.235 4.498 -4.468 1.00 98.81 207 ILE A O 1
ATOM 1679 N N . THR A 1 208 ? -7.649 4.850 -5.998 1.00 98.81 208 THR A N 1
ATOM 1680 C CA . THR A 1 208 ? -6.850 5.771 -5.161 1.00 98.81 208 THR A CA 1
ATOM 1681 C C . THR A 1 208 ? -6.821 7.210 -5.670 1.00 98.81 208 THR A C 1
ATOM 1683 O O . THR A 1 208 ? -6.451 8.112 -4.920 1.00 98.81 208 THR A O 1
ATOM 1686 N N . GLY A 1 209 ? -7.160 7.443 -6.942 1.00 98.38 209 GLY A N 1
ATOM 1687 C CA . GLY A 1 209 ? -6.982 8.741 -7.597 1.00 98.38 209 GLY A CA 1
ATOM 1688 C C . GLY A 1 209 ? -5.515 9.103 -7.872 1.00 98.38 209 GLY A C 1
ATOM 1689 O O . GLY A 1 209 ? -5.216 10.254 -8.192 1.00 98.38 209 GLY A O 1
ATOM 1690 N N . LEU A 1 210 ? -4.587 8.149 -7.733 1.00 98.69 210 LEU A N 1
ATOM 1691 C CA . LEU A 1 210 ? -3.169 8.321 -8.055 1.00 98.69 210 LEU A CA 1
ATOM 1692 C C . LEU A 1 210 ? -2.895 8.028 -9.536 1.00 98.69 210 LEU A C 1
ATOM 1694 O O . LEU A 1 210 ? -3.701 7.416 -10.230 1.00 98.69 210 LEU A O 1
ATOM 1698 N N . SER A 1 211 ? -1.731 8.459 -10.026 1.00 98.56 211 SER A N 1
ATOM 1699 C CA . SER A 1 211 ? -1.259 8.131 -11.373 1.00 98.56 211 SER A CA 1
ATOM 1700 C C . SER A 1 211 ? 0.252 7.909 -11.375 1.00 98.56 211 SER A C 1
ATOM 1702 O O . SER A 1 211 ? 1.027 8.814 -11.061 1.00 98.56 211 SER A O 1
ATOM 1704 N N . PHE A 1 212 ? 0.669 6.690 -11.707 1.00 98.38 212 PHE A N 1
ATOM 1705 C CA . PHE A 1 212 ? 2.048 6.217 -11.585 1.00 98.38 212 PHE A CA 1
ATOM 1706 C C . PHE A 1 212 ? 2.854 6.431 -12.876 1.00 98.38 212 PHE A C 1
ATOM 1708 O O . PHE A 1 212 ? 2.296 6.554 -13.968 1.00 98.38 212 PHE A O 1
ATOM 1715 N N . TYR A 1 213 ? 4.185 6.429 -12.763 1.00 97.38 213 TYR A N 1
ATOM 1716 C CA . TYR A 1 213 ? 5.132 6.376 -13.892 1.00 97.38 213 TYR A CA 1
ATOM 1717 C C . TYR A 1 213 ? 5.049 7.524 -14.917 1.00 97.38 213 TYR A C 1
ATOM 1719 O O . TYR A 1 213 ? 5.455 7.345 -16.062 1.00 97.38 213 TYR A O 1
ATOM 1727 N N . GLN A 1 214 ? 4.557 8.707 -14.535 1.00 96.94 214 GLN A N 1
ATOM 1728 C CA . GLN A 1 214 ? 4.410 9.840 -15.466 1.00 96.94 214 GLN A CA 1
ATOM 1729 C C . GLN A 1 214 ? 5.743 10.394 -15.992 1.00 96.94 214 GLN A C 1
ATOM 1731 O O . GLN A 1 214 ? 5.785 10.953 -17.081 1.00 96.94 214 GLN A O 1
ATOM 1736 N N . GLU A 1 215 ? 6.829 10.229 -15.233 1.00 95.56 215 GLU A N 1
ATOM 1737 C CA . GLU A 1 215 ? 8.167 10.722 -15.594 1.00 95.56 215 GLU A CA 1
ATOM 1738 C C . GLU A 1 215 ? 8.989 9.707 -16.411 1.00 95.56 215 GLU A C 1
ATOM 1740 O O . GLU A 1 215 ? 10.172 9.922 -16.687 1.00 95.56 215 GLU A O 1
ATOM 1745 N N . ARG A 1 216 ? 8.385 8.574 -16.789 1.00 94.38 216 ARG A N 1
ATOM 1746 C CA . ARG A 1 216 ? 9.026 7.580 -17.655 1.00 94.38 216 ARG A CA 1
ATOM 1747 C C . ARG A 1 216 ? 9.191 8.121 -19.076 1.00 94.38 216 ARG A C 1
ATOM 1749 O O . ARG A 1 216 ? 8.421 8.957 -19.538 1.00 94.38 216 ARG A O 1
ATOM 1756 N N . LYS A 1 217 ? 10.236 7.651 -19.762 1.00 94.12 217 LYS A N 1
ATOM 1757 C CA . LYS A 1 217 ? 10.600 8.124 -21.111 1.00 94.12 217 LYS A CA 1
ATOM 1758 C C . LYS A 1 217 ? 9.785 7.434 -22.203 1.00 94.12 217 LYS A C 1
ATOM 1760 O O . LYS A 1 217 ? 9.729 7.927 -23.327 1.00 94.12 217 LYS A O 1
ATOM 1765 N N . GLU A 1 218 ? 9.217 6.276 -21.888 1.00 94.81 218 GLU A N 1
ATOM 1766 C CA . GLU A 1 218 ? 8.395 5.487 -22.791 1.00 94.81 218 GLU A CA 1
ATOM 1767 C C . GLU A 1 218 ? 7.131 6.257 -23.223 1.00 94.81 218 GLU A C 1
ATOM 1769 O O . GLU A 1 218 ? 6.577 7.037 -22.443 1.00 94.81 218 GLU A O 1
ATOM 1774 N N . PRO A 1 219 ? 6.630 6.033 -24.451 1.00 96.88 219 PRO A N 1
ATOM 1775 C CA . PRO A 1 219 ? 5.363 6.595 -24.902 1.00 96.88 219 PRO A CA 1
ATOM 1776 C C . PRO A 1 219 ? 4.197 6.265 -23.962 1.00 96.88 219 PRO A C 1
ATOM 1778 O O . PRO A 1 219 ? 4.117 5.172 -23.400 1.00 96.88 219 PRO A O 1
ATOM 1781 N N . ILE A 1 220 ? 3.217 7.172 -23.872 1.00 97.25 220 ILE A N 1
ATOM 1782 C CA . ILE A 1 220 ? 2.029 6.996 -23.016 1.00 97.25 220 ILE A CA 1
ATOM 1783 C C . ILE A 1 220 ? 1.309 5.671 -23.311 1.00 97.25 220 ILE A C 1
ATOM 1785 O O . ILE A 1 220 ? 0.874 4.997 -22.383 1.00 97.25 220 ILE A O 1
ATOM 1789 N N . SER A 1 221 ? 1.212 5.256 -24.578 1.00 97.81 221 SER A N 1
ATOM 1790 C CA . SER A 1 221 ? 0.597 3.977 -24.961 1.00 97.81 221 SER A CA 1
ATOM 1791 C C . SER A 1 221 ? 1.284 2.764 -24.330 1.00 97.81 221 SER A C 1
ATOM 1793 O O . SER A 1 221 ? 0.606 1.816 -23.935 1.00 97.81 221 SER A O 1
ATOM 1795 N N . ASP A 1 222 ? 2.609 2.801 -24.198 1.00 96.75 222 ASP A N 1
ATOM 1796 C CA . ASP A 1 222 ? 3.391 1.704 -23.628 1.00 96.75 222 ASP A CA 1
ATOM 1797 C C . ASP A 1 222 ? 3.241 1.672 -22.106 1.00 96.75 222 ASP A C 1
ATOM 1799 O O . ASP A 1 222 ? 3.066 0.602 -21.522 1.00 96.75 222 ASP A O 1
ATOM 1803 N N . ILE A 1 223 ? 3.182 2.847 -21.472 1.00 98.00 223 ILE A N 1
ATOM 1804 C CA . ILE A 1 223 ? 2.843 2.974 -20.051 1.00 98.00 223 ILE A CA 1
ATOM 1805 C C . ILE A 1 223 ? 1.414 2.482 -19.778 1.00 98.00 223 ILE A C 1
ATOM 1807 O O . ILE A 1 223 ? 1.187 1.770 -18.804 1.00 98.00 223 ILE A O 1
ATOM 1811 N N . LEU A 1 224 ? 0.442 2.785 -20.641 1.00 98.12 224 LEU A N 1
ATOM 1812 C CA . LEU A 1 224 ? -0.927 2.269 -20.508 1.00 98.12 224 LEU A CA 1
ATOM 1813 C C . LEU A 1 224 ? -0.981 0.746 -20.678 1.00 98.12 224 LEU A C 1
ATOM 1815 O O . LEU A 1 224 ? -1.677 0.065 -19.922 1.00 98.12 224 LEU A O 1
ATOM 1819 N N . LYS A 1 225 ? -0.220 0.191 -21.628 1.00 97.94 225 LYS A N 1
ATOM 1820 C CA . LYS A 1 225 ? -0.086 -1.262 -21.802 1.00 97.94 225 LYS A CA 1
ATOM 1821 C C . LYS A 1 225 ? 0.506 -1.924 -20.557 1.00 97.94 225 LYS A C 1
ATOM 1823 O O . LYS A 1 225 ? 0.015 -2.971 -20.146 1.00 97.94 225 LYS A O 1
ATOM 1828 N N . LEU A 1 226 ? 1.523 -1.312 -19.951 1.00 97.69 226 LEU A N 1
ATOM 1829 C CA . LEU A 1 226 ? 2.097 -1.767 -18.684 1.00 97.69 226 LEU A CA 1
ATOM 1830 C C . LEU A 1 226 ? 1.041 -1.752 -17.573 1.00 97.69 226 LEU A C 1
ATOM 1832 O O . LEU A 1 226 ? 0.816 -2.766 -16.919 1.00 97.69 226 LEU A O 1
ATOM 1836 N N . LYS A 1 227 ? 0.344 -0.625 -17.396 1.00 98.38 227 LYS A N 1
ATOM 1837 C CA . LYS A 1 227 ? -0.599 -0.430 -16.287 1.00 98.38 227 LYS A CA 1
ATOM 1838 C C . LYS A 1 227 ? -1.840 -1.317 -16.346 1.00 98.38 227 LYS A C 1
ATOM 1840 O O . LYS A 1 227 ? -2.417 -1.617 -15.303 1.00 98.38 227 LYS A O 1
ATOM 1845 N N . THR A 1 228 ? -2.248 -1.725 -17.546 1.00 98.12 228 THR A N 1
ATOM 1846 C CA . THR A 1 228 ? -3.431 -2.571 -17.777 1.00 98.12 228 THR A CA 1
ATOM 1847 C C . THR A 1 228 ? -3.125 -4.068 -17.765 1.00 98.12 228 THR A C 1
ATOM 1849 O O . THR A 1 228 ? -4.057 -4.874 -17.808 1.00 98.12 228 THR A O 1
ATOM 1852 N N . HIS A 1 229 ? -1.850 -4.458 -17.685 1.00 97.31 229 HIS A N 1
ATOM 1853 C CA . HIS A 1 229 ? -1.453 -5.855 -17.579 1.00 97.31 229 HIS A CA 1
ATOM 1854 C C . HIS A 1 229 ? -1.864 -6.446 -16.221 1.00 97.31 229 HIS A C 1
ATOM 1856 O O . HIS A 1 229 ? -1.668 -5.826 -15.177 1.00 97.31 229 HIS A O 1
ATOM 1862 N N . LEU A 1 230 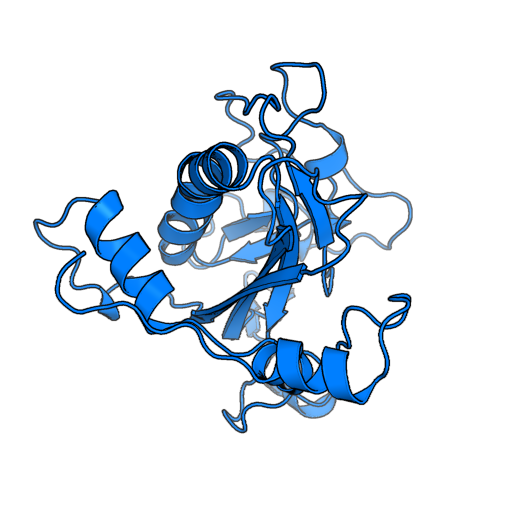? -2.409 -7.665 -16.244 1.00 97.06 230 LEU A N 1
A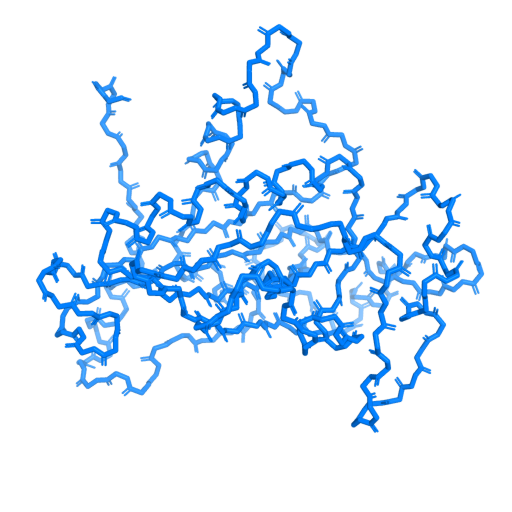TOM 1863 C CA . LEU A 1 230 ? -2.664 -8.476 -15.056 1.00 97.06 230 LEU A CA 1
ATOM 1864 C C . LEU A 1 230 ? -1.851 -9.773 -15.180 1.00 97.06 230 LEU A C 1
ATOM 1866 O O . LEU A 1 230 ? -2.111 -10.538 -16.113 1.00 97.06 230 LEU A O 1
ATOM 1870 N N . PRO A 1 231 ? -0.894 -10.042 -14.274 1.00 89.12 231 PRO A N 1
ATOM 1871 C CA . PRO A 1 231 ? -0.107 -11.270 -14.318 1.00 89.12 231 PRO A CA 1
ATOM 1872 C C . PRO A 1 231 ? -0.985 -12.525 -14.248 1.00 89.12 231 PRO A C 1
ATOM 1874 O O . PRO A 1 231 ? -2.028 -12.541 -13.588 1.00 89.12 231 PRO A O 1
ATOM 1877 N N . THR A 1 232 ? -0.565 -13.598 -14.909 1.00 87.50 232 THR A N 1
ATOM 1878 C CA . THR A 1 232 ? -1.195 -14.922 -14.823 1.00 87.50 232 THR A CA 1
ATOM 1879 C C . THR A 1 232 ? -0.248 -15.875 -14.111 1.00 87.50 232 THR A C 1
ATOM 1881 O O . THR A 1 232 ? 0.902 -15.996 -14.520 1.00 87.50 232 THR A O 1
ATOM 1884 N N . PHE A 1 233 ? -0.728 -16.556 -13.072 1.00 77.94 233 PHE A N 1
ATOM 1885 C CA . PHE A 1 233 ? -0.008 -17.672 -12.463 1.00 77.94 233 PHE A CA 1
ATOM 1886 C C . PHE A 1 233 ? -0.413 -18.955 -13.189 1.00 77.94 233 PHE A C 1
ATOM 1888 O O . PHE A 1 233 ? -1.610 -19.194 -13.377 1.00 77.94 233 PHE A O 1
ATOM 1895 N N . ASN A 1 234 ? 0.561 -19.747 -13.630 1.00 71.00 234 ASN A N 1
ATOM 1896 C CA . ASN A 1 234 ? 0.277 -21.062 -14.192 1.00 71.00 234 ASN A CA 1
ATOM 1897 C C . ASN A 1 234 ? -0.136 -22.013 -13.060 1.00 71.00 234 ASN A C 1
ATOM 1899 O O . ASN A 1 234 ? 0.314 -21.869 -11.930 1.00 71.00 234 ASN A O 1
ATOM 1903 N N . GLN A 1 235 ? -1.004 -22.983 -13.356 1.00 55.66 235 GLN A N 1
ATOM 1904 C CA . GLN A 1 235 ? -1.505 -23.953 -12.368 1.00 55.66 235 GLN A CA 1
ATOM 1905 C C . GLN A 1 235 ? -0.448 -24.978 -11.900 1.00 55.66 235 GLN A C 1
ATOM 1907 O O . GLN A 1 235 ? -0.783 -25.852 -11.105 1.00 55.66 235 GLN A O 1
ATOM 1912 N N . GLU A 1 236 ? 0.792 -24.891 -12.391 1.00 41.00 236 GLU A N 1
ATOM 1913 C CA . GLU A 1 236 ? 1.870 -25.859 -12.135 1.00 41.00 236 GLU A CA 1
ATOM 1914 C C . GLU A 1 236 ? 3.000 -25.329 -11.226 1.00 41.00 236 GLU A C 1
ATOM 1916 O O . GLU A 1 236 ? 3.941 -26.080 -10.978 1.00 41.00 236 GLU A O 1
ATOM 1921 N N . ASP A 1 237 ? 2.894 -24.096 -10.705 1.00 40.28 237 ASP A N 1
ATOM 1922 C CA . ASP A 1 237 ? 3.859 -23.501 -9.754 1.00 40.28 237 ASP A CA 1
ATOM 1923 C C . ASP A 1 237 ? 3.348 -23.492 -8.300 1.00 40.28 237 ASP A C 1
ATOM 1925 O O . ASP A 1 237 ? 2.257 -22.917 -8.042 1.00 40.28 237 ASP A O 1
#

Radius of gyration: 18.02 Å; chains: 1; bounding box: 44×45×50 Å

Sequence (237 aa):
MPLWASYTVDRNDSFSTEDFSNCLYQDLRISLSPVHKCSFYKNNAKLSYGFLSPPQLNKGSSEIHSEALLTTNVVPMYQSFQVIWRYFHSTLLQQYAEERNGVNVVSGPVFDSDYDGRYDSAEILKQNSRPIRNQEILIPTHFFIVLTSCKNTSQTSSQCENLDTLAFILPHRTDNSESCVHGKHESSWVEELLKLHRARITDVEHITGLSFYQERKEPISDILKLKTHLPTFNQED

InterPro domains:
  IPR001604 DNA/RNA non-specific endonuclease/pyrophosphatase/phosphodiesterase domain [PF01223] (39-212)
  IPR001604 DNA/RNA non-specific endonuclease/pyrophosphatase/phosphodiesterase domain [SM00892] (2-205)
  IPR020821 ENPP1-3/EXOG-like, endonuclease/phosphodiesterase domain [SM00477] (1-219)
  IPR040255 Non-specific endonuclease [PTHR13966] (38-218)
  IPR044925 His-Me finger superfamily [SSF54060] (1-224)
  IPR044929 DNA/RNA non-specific endonuclease superfamily [G3DSA:3.40.570.10] (1-237)

pLDDT: mean 94.11, std 7.5, range [40.28, 98.94]

Secondary structure (DSSP, 8-state):
--S-EEEEE-TT-EE-----TT--B--TTSPPPGGGSHHHHTT-TT-EEEESS-TTEETT-SS--GGGGBGGGEEEE-HHHHHHHHHIIIIIHHHHHHHTTSEEEEEEEE--SS-SSSPPPHHHHHHT-EEETTEEEPPPSEEEEEEEEESSTTS-TTS-SSEEEEEEEEE--SS-GGGT-TT--HHHHHHHHHHHTEE-HHHHHHHH-----TT-SS-HHHHHHHHH------TT-